Protein 1W3W (pdb70)

Sequence (311 aa):
SSSHFNPDPDAETLYKAMKGIGTNEQAIIDVLTKRSNTQRQQIAKSFKAQFGKDLTETLKSELSGKFERLIVALMYPPYRYEAKELHDAMKGLGTKEGVIIEILASRTKNQLREIMKAYEEDYGSSLEEDIQADTSGYLERILVCLLQGSRDDVSSFVDPALALQDAQDLYAAGEKIRGTDEMKFITILCTRSATHLLRVFEEYEKIANKSIEDSIKSETHGSLEEAMLTVVKCTQNLHSYFAERLYYAMKGAGTRDGTLIRNIVSRSEIDLNLIKCHFKKMYGKTLSSMIMEDTSGDYKNALLSLVGSDP

Radius of gyration: 21.62 Å; Cα contacts (8 Å, |Δi|>4): 350; chains: 1; bounding box: 42×68×40 Å

CATH classification: 1.10.220.10 (+3 more: 1.10.220.10, 1.10.220.10, 1.10.220.10)

InterPro domains:
  IPR001464 Annexin [PR00196] (35-57)
  IPR001464 Annexin [PR00196] (75-91)
  IPR001464 Annexin [PR00196] (102-123)
  IPR001464 Annexin [PR00196] (186-212)
  IPR001464 Annexin [PR00196] (266-286)
  IPR001464 Annexin [PR00196] (310-323)
  IPR009115 Annexin A8 [PR01808] (1-16)
  IPR009115 Annexin A8 [PR01808] (92-104)
  IPR009115 Annexin A8 [PR01808] (166-184)
  IPR009115 Annexin A8 [PR01808] (249-264)
  IPR018252 Annexin repeat, conserved site [PS00223] (38-90)
  IPR018252 Annexin repeat, conserved site [PS00223] (110-162)
  IPR018252 Annexin repeat, conserved site [PS00223] (270-322)
  IPR018502 Annexin repeat [PF00191] (26-90)
  IPR018502 Annexin repeat [PF00191] (97-162)
  IPR018502 Annexin repeat [PF00191] (181-246)
  IPR018502 Annexin repeat [PF00191] (257-322)
  IPR018502 Annexin repeat [PS51897] (21-92)
  IPR018502 Annexin repeat [PS51897] (93-164)
  IPR018502 Annexin repeat [PS51897] (177-249)

Structure (mmCIF, N/CA/C/O backbone):
data_1W3W
#
_entry.id   1W3W
#
_cell.length_a   50.761
_cell.length_b   65.581
_cell.length_c   59.229
_cell.angle_alpha   90.00
_cell.angle_beta   100.70
_cell.angle_gamma   90.00
#
_symmetry.space_group_name_H-M   'P 1 21 1'
#
loop_
_entity.id
_entity.type
_entity.pdbx_description
1 polymer 'ANNEXIN A8'
2 non-polymer 'CALCIUM ION'
3 water water
#
loop_
_atom_site.group_PDB
_atom_site.id
_atom_site.type_symbol
_atom_site.label_atom_id
_atom_site.label_alt_id
_atom_site.label_comp_id
_atom_site.label_asym_id
_atom_site.label_entity_id
_atom_site.label_seq_id
_atom_site.pdbx_PDB_ins_code
_atom_site.Cartn_x
_atom_site.Cartn_y
_atom_site.Cartn_z
_atom_site.occupancy
_atom_site.B_iso_or_equiv
_atom_site.auth_seq_id
_atom_site.auth_comp_id
_atom_site.auth_asym_id
_atom_site.auth_atom_id
_atom_site.pdbx_PDB_model_num
ATOM 1 N N . SER A 1 17 ? 15.119 -21.766 -2.281 0.50 43.68 17 SER A N 1
ATOM 2 C CA . SER A 1 17 ? 15.612 -22.443 -1.047 0.50 43.67 17 SER A CA 1
ATOM 3 C C . SER A 1 17 ? 14.454 -23.011 -0.231 0.50 43.53 17 SER A C 1
ATOM 4 O O . SER A 1 17 ? 14.594 -24.040 0.433 0.50 43.59 17 SER A O 1
ATOM 7 N N . SER A 1 18 ? 13.307 -22.341 -0.286 0.50 43.20 18 SER A N 1
ATOM 8 C CA . SER A 1 18 ? 12.145 -22.772 0.486 0.50 43.09 18 SER A CA 1
ATOM 9 C C . SER A 1 18 ? 11.209 -23.674 -0.332 0.50 42.73 18 SER A C 1
ATOM 10 O O . SER A 1 18 ? 10.038 -23.841 0.009 0.50 42.85 18 SER A O 1
ATOM 13 N N . SER A 1 19 ? 11.732 -24.268 -1.402 0.50 42.28 19 SER A N 1
ATOM 14 C CA . SER A 1 19 ? 10.937 -25.179 -2.230 0.50 41.70 19 SER A CA 1
ATOM 15 C C . SER A 1 19 ? 10.322 -26.296 -1.383 0.50 41.00 19 SER A C 1
ATOM 16 O O . SER A 1 19 ? 9.182 -26.704 -1.613 0.50 41.12 19 SER A O 1
ATOM 19 N N . HIS A 1 20 ? 11.097 -26.789 -0.417 0.70 39.93 20 HIS A N 1
ATOM 20 C CA . HIS A 1 20 ? 10.658 -27.845 0.498 0.80 38.97 20 HIS A CA 1
ATOM 21 C C . HIS A 1 20 ? 11.757 -28.128 1.533 1.00 37.40 20 HIS A C 1
ATOM 22 O O . HIS A 1 20 ? 12.911 -28.400 1.156 1.00 38.76 20 HIS A O 1
ATOM 29 N N . PHE A 1 21 ? 11.415 -28.101 2.822 1.00 34.74 21 PHE A N 1
ATOM 30 C CA . PHE A 1 21 ? 12.443 -27.965 3.860 1.00 32.17 21 PHE A CA 1
ATOM 31 C C . PHE A 1 21 ? 12.224 -28.830 5.108 1.00 30.62 21 PHE A C 1
ATOM 32 O O . PHE A 1 21 ? 11.178 -28.750 5.763 1.00 30.92 21 PHE A O 1
ATOM 40 N N . ASN A 1 22 ? 13.228 -29.640 5.430 1.00 28.48 22 ASN A N 1
ATOM 41 C CA . ASN A 1 22 ? 13.270 -30.410 6.677 1.00 27.16 22 ASN A CA 1
ATOM 42 C C . ASN A 1 22 ? 14.178 -29.671 7.666 1.00 25.08 22 ASN A C 1
ATOM 43 O O . ASN A 1 22 ? 15.388 -29.627 7.454 1.00 24.58 22 ASN A O 1
ATOM 48 N N . PRO A 1 23 ? 13.617 -29.101 8.736 1.00 23.30 23 PRO A N 1
ATOM 49 C CA . PRO A 1 23 ? 14.419 -28.367 9.735 1.00 22.33 23 PRO A CA 1
ATOM 50 C C . PRO A 1 23 ? 15.229 -29.218 10.728 1.00 21.82 23 PRO A C 1
ATOM 51 O O . PRO A 1 23 ? 16.055 -28.655 11.450 1.00 21.46 23 PRO A O 1
ATOM 55 N N . ASP A 1 24 ? 14.978 -30.525 10.792 1.00 21.15 24 ASP A N 1
ATOM 56 C CA . ASP A 1 24 ? 15.539 -31.372 11.842 1.00 20.93 24 ASP A CA 1
ATOM 57 C C . ASP A 1 24 ? 17.066 -31.428 11.860 1.00 20.17 24 ASP A C 1
ATOM 58 O O . ASP A 1 24 ? 17.654 -31.289 12.916 1.00 20.19 24 ASP A O 1
ATOM 63 N N . PRO A 1 25 ? 17.727 -31.634 10.721 1.00 19.32 25 PRO A N 1
ATOM 64 C CA . PRO A 1 25 ? 19.198 -31.636 10.697 1.00 18.21 25 PRO A CA 1
ATOM 65 C C . PRO A 1 25 ? 19.821 -30.327 11.162 1.00 17.12 25 PRO A C 1
ATOM 66 O O . PRO A 1 25 ? 20.799 -30.352 11.884 1.00 16.14 25 PRO A O 1
ATOM 70 N N . ASP A 1 26 ? 19.255 -29.197 10.749 1.00 16.59 26 ASP A N 1
ATOM 71 C CA . ASP A 1 26 ? 19.743 -27.896 11.206 1.00 16.20 26 ASP A CA 1
ATOM 72 C C . ASP A 1 26 ? 19.619 -27.755 12.734 1.00 15.55 26 ASP A C 1
ATOM 73 O O . ASP A 1 26 ? 20.519 -27.245 13.388 1.00 15.05 26 ASP A O 1
ATOM 78 N N . ALA A 1 27 ? 18.500 -28.191 13.287 1.00 15.94 27 ALA A N 1
ATOM 79 C CA . ALA A 1 27 ? 18.307 -28.167 14.737 1.00 16.56 27 ALA A CA 1
ATOM 80 C C . ALA A 1 27 ? 19.383 -28.998 15.407 1.00 17.69 27 ALA A C 1
ATOM 81 O O . ALA A 1 27 ? 19.955 -28.595 16.405 1.00 17.75 27 ALA A O 1
ATOM 83 N N . GLU A 1 28 ? 19.676 -30.164 14.840 1.00 19.19 28 GLU A N 1
ATOM 84 C CA . GLU A 1 28 ? 20.737 -31.019 15.363 1.00 20.25 28 GLU A CA 1
ATOM 85 C C . GLU A 1 28 ? 22.121 -30.389 15.257 1.00 19.85 28 GLU A C 1
ATOM 86 O O . GLU A 1 28 ? 22.932 -30.524 16.165 1.00 19.92 28 GLU A O 1
ATOM 92 N N . THR A 1 29 ? 22.395 -29.683 14.167 1.00 19.01 29 THR A N 1
ATOM 93 C CA . THR A 1 29 ? 23.649 -28.971 14.058 1.00 18.97 29 THR A CA 1
ATOM 94 C C . THR A 1 29 ? 23.802 -27.943 15.176 1.00 18.20 29 THR A C 1
ATOM 95 O O . THR A 1 29 ? 24.859 -27.833 15.772 1.00 18.08 29 THR A O 1
ATOM 99 N N . LEU A 1 30 ? 22.747 -27.187 15.457 1.00 17.63 30 LEU A N 1
ATOM 100 C CA . LEU A 1 30 ? 22.811 -26.178 16.508 1.00 17.77 30 LEU A CA 1
ATOM 101 C C . LEU A 1 30 ? 22.992 -26.819 17.893 1.00 18.28 30 LEU A C 1
ATOM 102 O O . LEU A 1 30 ? 23.763 -26.330 18.709 1.00 17.79 30 LEU A O 1
ATOM 107 N N . TYR A 1 31 ? 22.295 -27.924 18.128 1.00 19.44 31 TYR A N 1
ATOM 108 C CA . TYR A 1 31 ? 22.435 -28.684 19.359 1.00 20.89 31 TYR A CA 1
ATOM 109 C C . TYR A 1 31 ? 23.893 -29.097 19.596 1.00 21.27 31 TYR A C 1
ATOM 110 O O . TYR A 1 31 ? 24.464 -28.822 20.644 1.00 20.95 31 TYR A O 1
ATOM 119 N N . LYS A 1 32 ? 24.503 -29.717 18.599 1.00 22.41 32 LYS A N 1
ATOM 120 C CA . LYS A 1 32 ? 25.887 -30.164 18.691 1.00 23.56 32 LYS A CA 1
ATOM 121 C C . LYS A 1 32 ? 26.841 -28.983 18.883 1.00 23.25 32 LYS A C 1
ATOM 122 O O . LYS A 1 32 ? 27.851 -29.093 19.570 1.00 22.80 32 LYS A O 1
ATOM 128 N N . ALA A 1 33 ? 26.495 -27.842 18.289 1.00 22.98 33 ALA A N 1
ATOM 129 C CA . ALA A 1 33 ? 27.326 -26.652 18.371 1.00 22.60 33 ALA A CA 1
ATOM 130 C C . ALA A 1 33 ? 27.384 -26.069 19.779 1.00 22.42 33 ALA A C 1
ATOM 131 O O . ALA A 1 33 ? 28.347 -25.420 20.123 1.00 22.62 33 ALA A O 1
ATOM 133 N N . MET A 1 34 ? 26.351 -26.282 20.582 1.00 22.98 34 MET A N 1
ATOM 134 C CA . MET A 1 34 ? 26.267 -25.678 21.912 1.00 23.59 34 MET A CA 1
ATOM 135 C C . MET A 1 34 ? 26.361 -26.671 23.070 1.00 24.28 34 MET A C 1
ATOM 136 O O . MET A 1 34 ? 26.616 -26.270 24.215 1.00 24.51 34 MET A O 1
ATOM 141 N N . LYS A 1 35 ? 26.159 -27.944 22.764 1.00 24.91 35 LYS A N 1
ATOM 142 C CA . LYS A 1 35 ? 26.134 -29.017 23.756 1.00 25.99 35 LYS A CA 1
ATOM 143 C C . LYS A 1 35 ? 27.527 -29.180 24.347 1.00 25.84 35 LYS A C 1
ATOM 144 O O . LYS A 1 35 ? 28.534 -29.020 23.658 1.00 25.56 35 LYS A O 1
ATOM 150 N N . GLY A 1 36 ? 27.581 -29.479 25.640 1.00 26.15 36 GLY A N 1
ATOM 151 C CA . GLY A 1 36 ? 28.831 -29.822 26.282 1.00 25.90 36 GLY A CA 1
ATOM 152 C C . GLY A 1 36 ? 29.723 -28.626 26.506 1.00 25.98 36 GLY A C 1
ATOM 153 O O . GLY A 1 36 ? 29.256 -27.511 26.748 1.00 25.48 36 GLY A O 1
ATOM 154 N N . ILE A 1 37 ? 31.019 -28.868 26.420 1.00 25.92 37 ILE A N 1
ATOM 155 C CA . ILE A 1 37 ? 32.011 -27.860 26.729 1.00 27.12 37 ILE A CA 1
ATOM 156 C C . ILE A 1 37 ? 32.542 -27.310 25.417 1.00 27.42 37 ILE A C 1
ATOM 157 O O . ILE A 1 37 ? 32.942 -28.071 24.530 1.00 28.07 37 ILE A O 1
ATOM 162 N N . GLY A 1 38 ? 32.539 -25.991 25.310 1.00 27.48 38 GLY A N 1
ATOM 163 C CA . GLY A 1 38 ? 32.891 -25.310 24.084 1.00 27.57 38 GLY A CA 1
ATOM 164 C C . GLY A 1 38 ? 31.675 -25.019 23.214 1.00 27.12 38 GLY A C 1
ATOM 165 O O . GLY A 1 38 ? 30.655 -25.721 23.247 1.00 27.06 38 GLY A O 1
ATOM 166 N N . THR A 1 39 ? 31.808 -23.956 22.435 1.00 26.59 39 THR A N 1
ATOM 167 C CA . THR A 1 39 ? 30.763 -23.473 21.546 1.00 26.09 39 THR A CA 1
ATOM 168 C C . THR A 1 39 ? 31.358 -23.316 20.156 1.00 25.21 39 THR A C 1
ATOM 169 O O . THR A 1 39 ? 32.404 -22.681 20.010 1.00 24.87 39 THR A O 1
ATOM 173 N N . ASN A 1 40 ? 30.713 -23.915 19.158 1.00 23.71 40 ASN A N 1
ATOM 174 C CA . ASN A 1 40 ? 31.105 -23.771 17.758 1.00 23.30 40 ASN A CA 1
ATOM 175 C C . ASN A 1 40 ? 30.297 -22.648 17.121 1.00 22.30 40 ASN A C 1
ATOM 176 O O . ASN A 1 40 ? 29.233 -22.870 16.554 1.00 21.14 40 ASN A O 1
ATOM 181 N N . GLU A 1 41 ? 30.809 -21.432 17.228 1.00 21.72 41 GLU A N 1
ATOM 182 C CA . GLU A 1 41 ? 30.091 -20.249 16.769 1.00 21.53 41 GLU A CA 1
ATOM 183 C C . GLU A 1 41 ? 29.915 -20.231 15.261 1.00 20.65 41 GLU A C 1
ATOM 184 O O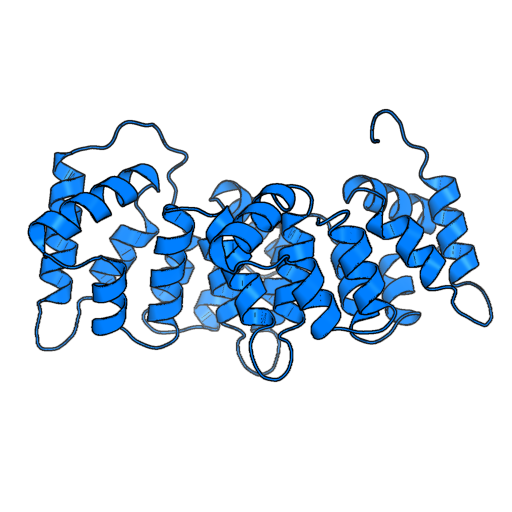 . GLU A 1 41 ? 28.931 -19.723 14.761 1.00 19.54 41 GLU A O 1
ATOM 190 N N . GLN A 1 42 ? 30.882 -20.779 14.540 1.00 20.21 42 GLN A N 1
ATOM 191 C CA . GLN A 1 42 ? 30.830 -20.791 13.094 1.00 20.00 42 GLN A CA 1
ATOM 192 C C . GLN A 1 42 ? 29.667 -21.631 12.590 1.00 19.20 42 GLN A C 1
ATOM 193 O O . GLN A 1 42 ? 29.012 -21.249 11.630 1.00 18.81 42 GLN A O 1
ATOM 199 N N . ALA A 1 43 ? 29.406 -22.769 13.235 1.00 18.30 43 ALA A N 1
ATOM 200 C CA . ALA A 1 43 ? 28.290 -23.621 12.859 1.00 17.82 43 ALA A CA 1
ATOM 201 C C . ALA A 1 43 ? 26.958 -22.912 13.103 1.00 17.47 43 ALA A C 1
ATOM 202 O O . ALA A 1 43 ? 26.006 -23.136 12.375 1.00 17.34 43 ALA A O 1
ATOM 204 N N . ILE A 1 44 ? 26.902 -22.063 14.129 1.00 16.68 44 ILE A N 1
ATOM 205 C CA . ILE A 1 44 ? 25.711 -21.270 14.397 1.00 16.87 44 ILE A CA 1
ATOM 206 C C . ILE A 1 44 ? 25.509 -20.232 13.273 1.00 16.38 44 ILE A C 1
ATOM 207 O O . ILE A 1 44 ? 24.403 -20.089 12.777 1.00 16.04 44 ILE A O 1
ATOM 212 N N . ILE A 1 45 ? 26.584 -19.558 12.868 1.00 16.10 45 ILE A N 1
ATOM 213 C CA . ILE A 1 45 ? 26.558 -18.626 11.731 1.00 16.42 45 ILE A CA 1
ATOM 214 C C . ILE A 1 45 ? 26.100 -19.337 10.458 1.00 16.38 45 ILE A C 1
ATOM 215 O O . ILE A 1 45 ? 25.225 -18.854 9.760 1.00 16.57 45 ILE A O 1
ATOM 220 N N . ASP A 1 46 ? 26.659 -20.510 10.188 1.00 16.65 46 ASP A N 1
ATOM 221 C CA . ASP A 1 46 ? 26.410 -21.224 8.93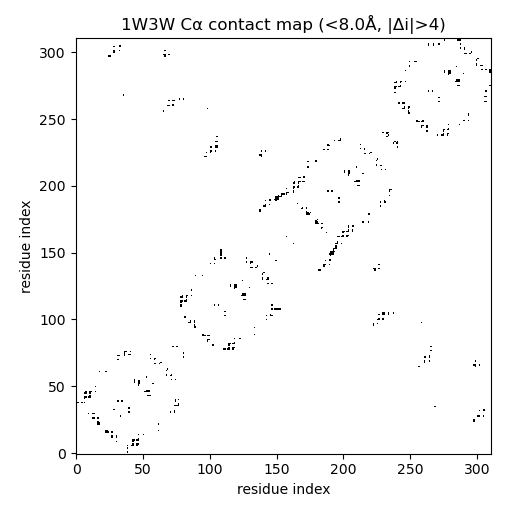7 1.00 17.55 46 ASP A CA 1
ATOM 222 C C . ASP A 1 46 ? 24.978 -21.681 8.796 1.00 17.31 46 ASP A C 1
ATOM 223 O O . ASP A 1 46 ? 24.497 -21.789 7.694 1.00 17.75 46 ASP A O 1
ATOM 228 N N . VAL A 1 47 ? 24.291 -21.949 9.903 1.00 16.96 47 VAL A N 1
ATOM 229 C CA . VAL A 1 47 ? 22.883 -22.315 9.834 1.00 16.97 47 VAL A CA 1
ATOM 230 C C . VAL A 1 47 ? 21.996 -21.057 9.827 1.00 16.55 47 VAL A C 1
ATOM 231 O O . VAL A 1 47 ? 21.197 -20.845 8.905 1.00 16.81 47 VAL A O 1
ATOM 235 N N . LEU A 1 48 ? 22.124 -20.215 10.844 1.00 15.99 48 LEU A N 1
ATOM 236 C CA . LEU A 1 48 ? 21.128 -19.169 11.046 1.00 16.55 48 LEU A CA 1
ATOM 237 C C . LEU A 1 48 ? 21.193 -18.017 10.047 1.00 16.70 48 LEU A C 1
ATOM 238 O O . LEU A 1 48 ? 20.148 -17.449 9.739 1.00 17.32 48 LEU A O 1
ATOM 243 N N . THR A 1 49 ? 22.377 -17.661 9.548 1.00 17.16 49 THR A N 1
ATOM 244 C CA . THR A 1 49 ? 22.470 -16.612 8.508 1.00 17.68 49 THR A CA 1
ATOM 245 C C . THR A 1 49 ? 22.247 -17.098 7.087 1.00 18.52 49 THR A C 1
ATOM 246 O O . THR A 1 49 ? 22.155 -16.274 6.190 1.00 18.84 49 THR A O 1
ATOM 250 N N . LYS A 1 50 ? 22.185 -18.409 6.866 1.00 18.80 50 LYS A N 1
ATOM 251 C CA . LYS A 1 50 ? 21.934 -18.958 5.539 1.00 20.07 50 LYS A CA 1
ATOM 252 C C . LYS A 1 50 ? 20.530 -19.527 5.368 1.00 19.74 50 LYS A C 1
ATOM 253 O O . LYS A 1 50 ? 20.211 -20.030 4.304 1.00 22.64 50 LYS A O 1
ATOM 259 N N . ARG A 1 51 ? 19.700 -19.478 6.400 1.00 18.17 51 ARG A N 1
ATOM 260 C CA . ARG A 1 51 ? 18.304 -19.873 6.292 1.00 16.86 51 ARG A CA 1
ATOM 261 C C . ARG A 1 51 ? 17.427 -18.636 6.426 1.00 15.82 51 ARG A C 1
ATOM 262 O O . ARG A 1 51 ? 17.822 -17.656 7.015 1.00 16.64 51 ARG A O 1
ATOM 270 N N . SER A 1 52 ? 16.230 -18.686 5.876 1.00 14.76 52 SER A N 1
ATOM 271 C CA . SER A 1 52 ? 15.297 -17.571 5.967 1.00 14.08 52 SER A CA 1
ATOM 272 C C . SER A 1 52 ? 14.667 -17.509 7.354 1.00 13.81 52 SER A C 1
ATOM 273 O O . SER A 1 52 ? 14.726 -18.465 8.127 1.00 12.43 52 SER A O 1
ATOM 276 N N . ASN A 1 53 ? 14.016 -16.395 7.650 1.00 13.47 53 ASN A N 1
ATOM 277 C CA . ASN A 1 53 ? 13.391 -16.215 8.940 1.00 13.45 53 ASN A CA 1
ATOM 278 C C . ASN A 1 53 ? 12.388 -17.333 9.216 1.00 14.13 53 ASN A C 1
ATOM 279 O O . ASN A 1 53 ? 12.360 -17.904 10.309 1.00 13.68 53 ASN A O 1
ATOM 284 N N . THR A 1 54 ? 11.590 -17.689 8.211 1.00 14.75 54 THR A N 1
ATOM 285 C CA . THR A 1 54 ? 10.552 -18.684 8.409 1.00 15.69 54 THR A CA 1
ATOM 286 C C . THR A 1 54 ? 11.168 -20.055 8.642 1.00 15.18 54 THR A C 1
ATOM 287 O O . THR A 1 54 ? 10.696 -20.799 9.490 1.00 15.79 54 THR A O 1
ATOM 291 N N . GLN A 1 55 ? 12.245 -20.364 7.930 1.00 14.46 55 GLN A N 1
ATOM 292 C CA . GLN A 1 55 ? 12.989 -21.587 8.181 1.00 14.48 55 GLN A CA 1
ATOM 293 C C . GLN A 1 55 ? 13.581 -21.624 9.591 1.00 14.01 55 GLN A C 1
ATOM 294 O O . GLN A 1 55 ? 13.554 -22.668 10.227 1.00 13.50 55 GLN A O 1
ATOM 300 N N . ARG A 1 56 ? 14.098 -20.495 10.074 1.00 13.30 56 ARG A N 1
ATOM 301 C CA . ARG A 1 56 ? 14.520 -20.395 11.463 1.00 13.73 56 ARG A CA 1
ATOM 302 C C . ARG A 1 56 ? 13.415 -20.723 12.472 1.00 13.58 56 ARG A C 1
ATOM 303 O O . ARG A 1 56 ? 13.698 -21.332 13.490 1.00 13.17 56 ARG A O 1
ATOM 311 N N . GLN A 1 57 ? 12.179 -20.304 12.211 1.00 13.72 57 GLN A N 1
ATOM 312 C CA . GLN A 1 57 ? 11.063 -20.606 13.108 1.00 14.36 57 GLN A CA 1
ATOM 313 C C . GLN A 1 57 ? 10.777 -22.112 13.139 1.00 14.98 57 GLN A C 1
ATOM 314 O O . GLN A 1 57 ? 10.491 -22.684 14.198 1.00 15.43 57 GLN A O 1
ATOM 320 N N . GLN A 1 58 ? 10.900 -22.757 11.984 1.00 15.33 58 GLN A N 1
ATOM 321 C CA . GLN A 1 58 ? 10.756 -24.208 11.880 1.00 15.92 58 GLN A CA 1
ATOM 322 C C . GLN A 1 58 ? 11.880 -24.924 12.623 1.00 15.71 58 GLN A C 1
ATOM 323 O O . GLN A 1 58 ? 11.644 -25.906 13.324 1.00 15.82 58 GLN A O 1
ATOM 329 N N . ILE A 1 59 ? 13.100 -24.419 12.470 1.00 15.46 59 ILE A N 1
ATOM 330 C CA . ILE A 1 59 ? 14.255 -24.934 13.197 1.00 15.49 59 ILE A CA 1
ATOM 331 C C . ILE A 1 59 ? 14.046 -24.809 14.723 1.00 15.85 59 ILE A C 1
ATOM 332 O O . ILE A 1 59 ? 14.317 -25.745 15.467 1.00 15.56 59 ILE A O 1
ATOM 337 N N . ALA A 1 60 ? 13.542 -23.670 15.170 1.00 16.45 60 ALA A N 1
ATOM 338 C CA . ALA A 1 60 ? 13.268 -23.459 16.596 1.00 17.03 60 ALA A CA 1
ATOM 339 C C . ALA A 1 60 ? 12.271 -24.483 17.123 1.00 18.38 60 ALA A C 1
ATOM 340 O O . ALA A 1 60 ? 12.469 -25.057 18.208 1.00 18.48 60 ALA A O 1
ATOM 342 N N . LYS A 1 61 ? 11.219 -24.749 16.349 1.00 19.53 61 LYS A N 1
ATOM 343 C CA . LYS A 1 61 ? 10.199 -25.724 16.755 1.00 21.07 61 LYS A CA 1
ATOM 344 C C . LYS A 1 61 ? 10.760 -27.143 16.830 1.00 20.90 61 LYS A C 1
ATOM 345 O O . LYS A 1 61 ? 10.490 -27.883 17.782 1.00 20.69 61 LYS A O 1
ATOM 351 N N . SER A 1 62 ? 11.543 -27.518 15.828 1.00 20.15 62 SER A N 1
ATOM 352 C CA . SER A 1 62 ? 12.198 -28.815 15.802 1.00 20.31 62 SER A CA 1
ATOM 353 C C . SER A 1 62 ? 13.187 -28.967 16.952 1.00 20.10 62 SER A C 1
ATOM 354 O O . SER A 1 62 ? 13.285 -30.033 17.535 1.00 20.15 62 SER A O 1
ATOM 357 N N . PHE A 1 63 ? 13.903 -27.896 17.270 1.00 19.97 63 PHE A N 1
ATOM 358 C CA . PHE A 1 63 ? 14.887 -27.896 18.341 1.00 20.33 63 PHE A CA 1
ATOM 359 C C . PHE A 1 63 ? 14.209 -28.162 19.688 1.00 21.63 63 PHE A C 1
ATOM 360 O O . PHE A 1 63 ? 14.734 -28.919 20.491 1.00 21.19 63 PHE A O 1
ATOM 368 N N . LYS A 1 64 ? 13.049 -27.554 19.920 1.00 23.02 64 LYS A N 1
ATOM 369 C CA . LYS A 1 64 ? 12.341 -27.716 21.185 1.00 24.99 64 LYS A CA 1
ATOM 370 C C . LYS A 1 64 ? 11.703 -29.107 21.311 1.00 25.66 64 LYS A C 1
ATOM 371 O O . LYS A 1 64 ? 11.694 -29.699 22.400 1.00 26.07 64 LYS A O 1
ATOM 377 N N . ALA A 1 65 ? 11.168 -29.618 20.209 1.00 26.00 65 ALA A N 1
ATOM 378 C CA . ALA A 1 65 ? 10.580 -30.948 20.194 1.00 26.93 65 ALA A CA 1
ATOM 379 C C . ALA A 1 65 ? 11.626 -32.034 20.458 1.00 27.48 65 ALA A C 1
ATOM 380 O O . ALA A 1 65 ? 11.365 -32.974 21.219 1.00 28.02 65 ALA A O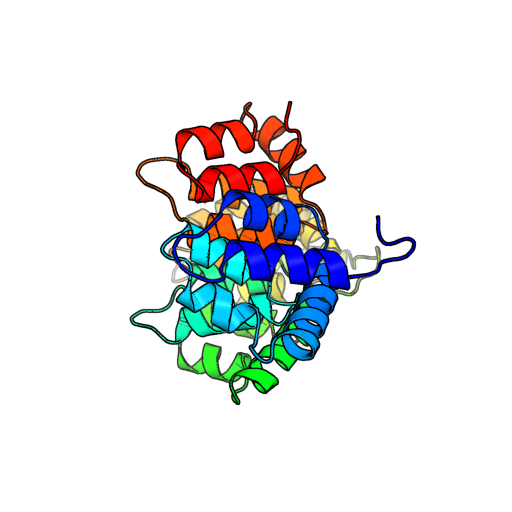 1
ATOM 382 N N . GLN A 1 66 ? 12.806 -31.892 19.847 1.00 27.42 66 GLN A N 1
ATOM 383 C CA . GLN A 1 66 ? 13.877 -32.899 19.936 1.00 27.70 66 GLN A CA 1
ATOM 384 C C . GLN A 1 66 ? 14.692 -32.826 21.232 1.00 27.77 66 GLN A C 1
ATOM 385 O O . GLN A 1 66 ? 15.092 -33.852 21.766 1.00 27.32 66 GLN A O 1
ATOM 391 N N . PHE A 1 67 ? 14.948 -31.617 21.720 1.00 27.77 67 PHE A N 1
ATOM 392 C CA . PHE A 1 67 ? 15.936 -31.406 22.781 1.00 28.23 67 PHE A CA 1
ATOM 393 C C . PHE A 1 67 ? 15.360 -30.759 24.038 1.00 28.62 67 PHE A C 1
ATOM 394 O O . PHE A 1 67 ? 16.061 -30.609 25.020 1.00 29.11 67 PHE A O 1
ATOM 402 N N . GLY A 1 68 ? 14.091 -30.377 23.999 1.00 29.33 68 GLY A N 1
ATOM 403 C CA . GLY A 1 68 ? 13.364 -29.943 25.180 1.00 29.64 68 GLY A CA 1
ATOM 404 C C . GLY A 1 68 ? 13.640 -28.555 25.716 1.00 29.69 68 GLY A C 1
ATOM 405 O O . GLY A 1 68 ? 13.132 -28.209 26.781 1.00 30.25 68 GLY A O 1
ATOM 406 N N . LYS A 1 69 ? 14.440 -27.758 25.009 1.00 29.28 69 LYS A N 1
ATOM 407 C CA . LYS A 1 69 ? 14.733 -26.382 25.423 1.00 28.66 69 LYS A CA 1
ATOM 408 C C . LYS A 1 69 ? 14.366 -25.432 24.286 1.00 27.23 69 LYS A C 1
ATOM 409 O O . LYS A 1 69 ? 14.420 -25.803 23.121 1.00 26.44 69 LYS A O 1
ATOM 415 N N . ASP A 1 70 ? 14.003 -24.208 24.633 1.00 25.49 70 ASP A N 1
ATOM 416 C CA . ASP A 1 70 ? 13.740 -23.171 23.649 1.00 24.65 70 ASP A CA 1
ATOM 417 C C . ASP A 1 70 ? 15.066 -22.712 23.014 1.00 23.41 70 ASP A C 1
ATOM 418 O O . ASP A 1 70 ? 16.055 -22.477 23.711 1.00 22.99 70 ASP A O 1
ATOM 423 N N . LEU A 1 71 ? 15.085 -22.606 21.690 1.00 21.90 71 LEU A N 1
ATOM 424 C CA . LEU A 1 71 ? 16.307 -22.283 20.963 1.00 20.68 71 LEU A CA 1
ATOM 425 C C . LEU A 1 71 ? 16.811 -20.879 21.271 1.00 20.51 71 LEU A C 1
ATOM 426 O O . LEU A 1 71 ? 17.997 -20.684 21.483 1.00 20.05 71 LEU A O 1
ATOM 431 N N . THR A 1 72 ? 15.905 -19.910 21.265 1.00 20.85 72 THR A N 1
ATOM 432 C CA . THR A 1 72 ? 16.249 -18.529 21.507 1.00 21.88 72 THR A CA 1
ATOM 433 C C . THR A 1 72 ? 16.822 -18.331 22.909 1.00 22.14 72 THR A C 1
ATOM 434 O O . THR A 1 72 ? 17.861 -17.690 23.064 1.00 21.45 72 THR A O 1
ATOM 438 N N . GLU A 1 73 ? 16.158 -18.898 23.914 1.00 23.05 73 GLU A N 1
ATOM 439 C CA . GLU A 1 73 ? 16.639 -18.834 25.300 1.00 24.08 73 GLU A CA 1
ATOM 440 C C . GLU A 1 73 ? 17.990 -19.500 25.441 1.00 23.40 73 GLU A C 1
ATOM 441 O O . GLU A 1 73 ? 18.832 -19.038 26.197 1.00 23.00 73 GLU A O 1
ATOM 447 N N . THR A 1 74 ? 18.192 -20.584 24.700 1.00 23.15 74 THR A N 1
ATOM 448 C CA . THR A 1 74 ? 19.450 -21.303 24.713 1.00 23.25 74 THR A CA 1
ATOM 449 C C . THR A 1 74 ? 20.551 -20.450 24.081 1.00 23.43 74 THR A C 1
ATOM 450 O O . THR A 1 74 ? 21.644 -20.337 24.627 1.00 23.21 74 THR A O 1
ATOM 454 N N . LEU A 1 75 ? 20.245 -19.837 22.942 1.00 23.62 75 LEU A N 1
ATOM 455 C CA . LEU A 1 75 ? 21.164 -18.905 22.286 1.00 24.35 75 LEU A CA 1
ATOM 456 C C . LEU A 1 75 ? 21.567 -17.735 23.208 1.00 25.20 75 LEU A C 1
ATOM 457 O O . LEU A 1 75 ? 22.732 -17.346 23.247 1.00 24.58 75 LEU A O 1
ATOM 462 N N . LYS A 1 76 ? 20.598 -17.181 23.936 1.00 26.63 76 LYS A N 1
ATOM 463 C CA . LYS A 1 76 ? 20.847 -16.068 24.865 1.00 28.27 76 LYS A CA 1
ATOM 464 C C . LYS A 1 76 ? 21.817 -16.463 25.987 1.00 28.49 76 LYS A C 1
ATOM 465 O O . LYS A 1 76 ? 22.676 -15.677 26.376 1.00 28.84 76 LYS A O 1
ATOM 471 N N . SER A 1 77 ? 21.680 -17.685 26.487 1.00 28.66 77 SER A N 1
ATOM 472 C CA . SER A 1 77 ? 22.547 -18.204 27.536 1.00 29.04 77 SER A CA 1
ATOM 473 C C . SER A 1 77 ? 23.944 -18.585 27.050 1.00 28.75 77 SER A C 1
ATOM 474 O O . SER A 1 77 ? 24.928 -18.380 27.753 1.00 29.33 77 SER A O 1
ATOM 477 N N . GLU A 1 78 ? 24.038 -19.145 25.854 1.00 27.84 78 GLU A N 1
ATOM 478 C CA . GLU A 1 78 ? 25.291 -19.701 25.385 1.00 27.53 78 GLU A CA 1
ATOM 479 C C . GLU A 1 78 ? 26.197 -18.651 24.778 1.00 26.69 78 GLU A C 1
ATOM 480 O O . GLU A 1 78 ? 27.403 -18.792 24.818 1.00 26.96 78 GLU A O 1
ATOM 486 N N . LEU A 1 79 ? 25.616 -17.605 24.197 1.00 25.87 79 LEU A N 1
ATOM 487 C CA . LEU A 1 79 ? 26.382 -16.602 23.477 1.00 24.90 79 LEU A CA 1
ATOM 488 C C . LEU A 1 79 ? 26.466 -15.313 24.286 1.00 24.60 79 LEU A C 1
ATOM 489 O O . LEU A 1 79 ? 25.693 -15.097 25.210 1.00 24.50 79 LEU A O 1
ATOM 494 N N . SER A 1 80 ? 27.398 -14.449 23.912 1.00 24.43 80 SER A N 1
ATOM 495 C CA . SER A 1 80 ? 27.552 -13.150 24.555 1.00 24.62 80 SER A CA 1
ATOM 496 C C . SER A 1 80 ? 27.797 -12.021 23.562 1.00 23.82 80 SER A C 1
ATOM 497 O O . SER A 1 80 ? 28.107 -12.247 22.395 1.00 23.43 80 SER A O 1
ATOM 500 N N . GLY A 1 81 ? 27.620 -10.800 24.055 1.00 23.53 81 GLY A N 1
ATOM 501 C CA . GLY A 1 81 ? 28.037 -9.600 23.361 1.00 23.16 81 GLY A CA 1
ATOM 502 C C . GLY A 1 81 ? 27.224 -9.291 22.122 1.00 22.22 81 GLY A C 1
ATOM 503 O O . GLY A 1 81 ? 26.056 -9.676 22.017 1.00 21.33 81 GLY A O 1
ATOM 504 N N . LYS A 1 82 ? 27.875 -8.615 21.178 1.00 21.35 82 LYS A N 1
ATOM 505 C CA . LYS A 1 82 ? 27.235 -8.171 19.951 1.00 20.95 82 LYS A CA 1
ATOM 506 C C . LYS A 1 82 ? 26.787 -9.367 19.122 1.00 19.86 82 LYS A C 1
ATOM 507 O O . LYS A 1 82 ? 25.732 -9.334 18.530 1.00 19.10 82 LYS A O 1
ATOM 513 N N . PHE A 1 83 ? 27.580 -10.432 19.128 1.00 19.40 83 PHE A N 1
ATOM 514 C CA . PHE A 1 83 ? 27.257 -11.651 18.418 1.00 19.17 83 PHE A CA 1
ATOM 515 C C . PHE A 1 83 ? 25.931 -12.211 18.905 1.00 18.70 83 PHE A C 1
ATOM 516 O O . PHE A 1 83 ? 25.099 -12.586 18.114 1.00 18.45 83 PHE A O 1
ATOM 524 N N . GLU A 1 84 ? 25.736 -12.261 20.211 1.00 18.46 84 GLU A N 1
ATOM 525 C CA . GLU A 1 84 ? 24.453 -12.673 20.779 1.00 18.40 84 GLU A CA 1
ATOM 526 C C . GLU A 1 84 ? 23.291 -11.766 20.357 1.00 17.29 84 GLU A C 1
ATOM 527 O O . GLU A 1 84 ? 22.203 -12.253 20.046 1.00 16.56 84 GLU A O 1
ATOM 533 N N . ARG A 1 85 ? 23.498 -10.460 20.352 1.00 16.93 85 ARG A N 1
ATOM 534 C CA . ARG A 1 85 ? 22.408 -9.547 20.017 1.00 17.40 85 ARG A CA 1
ATOM 535 C C . ARG A 1 85 ? 21.940 -9.779 18.583 1.00 16.07 85 ARG A C 1
ATOM 536 O O . ARG A 1 85 ? 20.753 -9.752 18.308 1.00 15.40 85 ARG A O 1
ATOM 544 N N . LEU A 1 86 ? 22.892 -9.982 17.678 1.00 15.04 86 LEU A N 1
ATOM 545 C CA . LEU A 1 86 ? 22.588 -10.210 16.269 1.00 15.03 86 LEU A CA 1
ATOM 546 C C . LEU A 1 86 ? 21.879 -11.531 16.037 1.00 14.59 86 LEU A C 1
ATOM 547 O O . LEU A 1 86 ? 20.885 -11.587 15.311 1.00 14.29 86 LEU A O 1
ATOM 552 N N . ILE A 1 87 ? 22.403 -12.599 16.629 1.00 14.59 87 ILE A N 1
ATOM 553 C CA . ILE A 1 87 ? 21.846 -13.929 16.425 1.00 15.02 87 ILE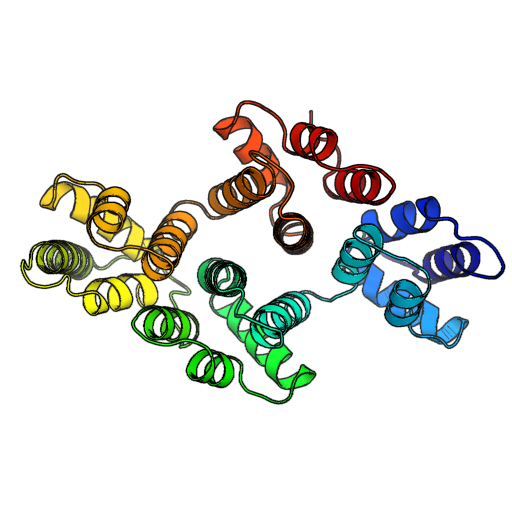 A CA 1
ATOM 554 C C . ILE A 1 87 ? 20.435 -13.985 16.991 1.00 14.93 87 ILE A C 1
ATOM 555 O O . ILE A 1 87 ? 19.548 -14.556 16.372 1.00 14.50 87 ILE A O 1
ATOM 560 N N . VAL A 1 88 ? 20.214 -13.368 18.150 1.00 14.80 88 VAL A N 1
ATOM 561 C CA . VAL A 1 88 ? 18.891 -13.410 18.775 1.00 15.35 88 VAL A CA 1
ATOM 562 C C . VAL A 1 88 ? 17.908 -12.590 17.950 1.00 14.63 88 VAL A C 1
ATOM 563 O O . VAL A 1 88 ? 16.754 -12.977 17.795 1.00 14.71 88 VAL A O 1
ATOM 567 N N . ALA A 1 89 ? 18.374 -11.460 17.411 1.00 13.82 89 ALA A N 1
ATOM 568 C CA . ALA A 1 89 ? 17.568 -10.632 16.520 1.00 13.88 89 ALA A CA 1
ATOM 569 C C . ALA A 1 89 ? 17.057 -11.431 15.311 1.00 13.57 89 ALA A C 1
ATOM 570 O O . ALA A 1 89 ? 15.905 -11.300 14.929 1.00 14.26 89 ALA A O 1
ATOM 572 N N . LEU A 1 90 ? 17.899 -12.293 14.757 1.00 13.27 90 LEU A N 1
ATOM 573 C CA . LEU A 1 90 ? 17.527 -13.130 13.611 1.00 13.75 90 LEU A CA 1
ATOM 574 C C . LEU A 1 90 ? 16.416 -14.105 13.921 1.00 12.90 90 LEU A C 1
ATOM 575 O O . LEU A 1 90 ? 15.703 -14.534 13.031 1.00 12.67 90 LEU A O 1
ATOM 580 N N . MET A 1 91 ? 16.280 -14.453 15.193 1.00 13.49 91 MET A N 1
ATOM 581 C CA . MET A 1 91 ? 15.284 -15.436 15.651 1.00 13.68 91 MET A CA 1
ATOM 582 C C . MET A 1 91 ? 13.882 -14.886 15.848 1.00 14.40 91 MET A C 1
ATOM 583 O O . MET A 1 91 ? 12.921 -15.658 15.942 1.00 14.86 91 MET A O 1
ATOM 588 N N . TYR A 1 92 ? 13.744 -13.567 15.914 1.00 15.19 92 TYR A N 1
ATOM 589 C CA . TYR A 1 92 ? 12.426 -12.964 16.028 1.00 15.52 92 TYR A CA 1
ATOM 590 C C . TYR A 1 92 ? 11.704 -12.971 14.685 1.00 15.30 92 TYR A C 1
ATOM 591 O O . TYR A 1 92 ? 12.277 -12.596 13.657 1.00 14.28 92 TYR A O 1
ATOM 600 N N . PRO A 1 93 ? 10.434 -13.362 14.682 1.00 15.48 93 PRO A N 1
ATOM 601 C CA . PRO A 1 93 ? 9.623 -13.179 13.478 1.00 15.93 93 PRO A CA 1
ATOM 602 C C . PRO A 1 93 ? 9.510 -11.684 13.150 1.00 15.57 93 PRO A C 1
ATOM 603 O O . PRO A 1 93 ? 9.636 -10.837 14.047 1.00 14.92 93 PRO A O 1
ATOM 607 N N . PRO A 1 94 ? 9.267 -11.350 11.896 1.00 15.99 94 PRO A N 1
ATOM 608 C CA . PRO A 1 94 ? 8.951 -9.966 11.539 1.00 16.27 94 PRO A CA 1
ATOM 609 C C . PRO A 1 94 ? 7.763 -9.424 12.361 1.00 16.12 94 PRO A C 1
ATOM 610 O O . PRO A 1 94 ? 6.893 -10.194 12.776 1.00 15.15 94 PRO A O 1
ATOM 614 N N . TYR A 1 95 ? 7.779 -8.119 12.621 1.00 15.67 95 TYR A N 1
ATOM 615 C CA . TYR A 1 95 ? 6.737 -7.405 13.367 1.00 15.57 95 TYR A CA 1
ATOM 616 C C . TYR A 1 95 ? 6.881 -7.588 14.860 1.00 15.65 95 TYR A C 1
ATOM 617 O O . TYR A 1 95 ? 6.882 -6.610 15.604 1.00 16.37 95 TYR A O 1
ATOM 626 N N . ARG A 1 96 ? 7.021 -8.817 15.310 1.00 15.86 96 ARG A N 1
ATOM 627 C CA . ARG A 1 96 ? 7.431 -9.066 16.679 1.00 16.28 96 ARG A CA 1
ATOM 628 C C . ARG A 1 96 ? 8.817 -8.511 16.956 1.00 15.36 96 ARG A C 1
ATOM 629 O O . ARG A 1 96 ? 9.059 -8.008 18.049 1.00 15.87 96 ARG A O 1
ATOM 637 N N . TYR A 1 97 ? 9.709 -8.547 15.965 1.00 14.37 97 TYR A N 1
ATOM 638 C CA . TYR A 1 97 ? 11.044 -7.980 16.124 1.00 13.92 97 TYR A CA 1
ATOM 639 C C . TYR A 1 97 ? 10.993 -6.480 16.389 1.00 13.88 97 TYR A C 1
ATOM 640 O O . TYR A 1 97 ? 11.596 -5.988 17.344 1.00 14.20 97 TYR A O 1
ATOM 649 N N . GLU A 1 98 ? 10.271 -5.755 15.538 1.00 14.01 98 GLU A N 1
ATOM 650 C CA . GLU A 1 98 ? 10.119 -4.306 15.690 1.00 13.93 98 GLU A CA 1
ATOM 651 C C . GLU A 1 98 ? 9.431 -3.933 17.011 1.00 13.98 98 GLU A C 1
ATOM 652 O O . GLU A 1 98 ? 9.810 -2.961 17.662 1.00 13.26 98 GLU A O 1
ATOM 658 N N . ALA A 1 99 ? 8.426 -4.712 17.400 1.00 14.58 99 ALA A N 1
ATOM 659 C CA . ALA A 1 99 ? 7.768 -4.528 18.693 1.00 15.16 99 ALA A CA 1
ATOM 660 C C . ALA A 1 99 ? 8.758 -4.648 19.854 1.00 15.75 99 ALA A C 1
ATOM 661 O O . ALA A 1 99 ? 8.693 -3.863 20.801 1.00 16.34 99 ALA A O 1
ATOM 663 N N . LYS A 1 100 ? 9.665 -5.613 19.780 1.00 15.86 100 LYS A N 1
ATOM 664 C CA . LYS A 1 100 ? 10.700 -5.771 20.792 1.00 16.66 100 LYS A CA 1
ATOM 665 C C . LYS A 1 100 ? 11.641 -4.568 20.807 1.00 16.28 100 LYS A C 1
ATOM 666 O O . LYS A 1 100 ? 11.955 -4.046 21.873 1.00 15.67 100 LYS A O 1
ATOM 672 N N . GLU A 1 101 ? 12.082 -4.124 19.630 1.00 15.90 101 GLU A N 1
ATOM 673 C CA . GLU A 1 101 ? 12.939 -2.950 19.534 1.00 15.81 101 GLU A CA 1
ATOM 674 C C . GLU A 1 101 ? 12.272 -1.696 20.118 1.00 15.79 101 GLU A C 1
ATOM 675 O O . GLU A 1 101 ? 12.923 -0.909 20.800 1.00 16.22 101 GLU A O 1
ATOM 681 N N . LEU A 1 102 ? 10.989 -1.510 19.842 1.00 15.50 102 LEU A N 1
ATOM 682 C CA . LEU A 1 102 ? 10.263 -0.343 20.344 1.00 16.42 102 LEU A CA 1
ATOM 683 C C . LEU A 1 102 ? 10.127 -0.400 21.881 1.00 17.31 102 LEU A C 1
ATOM 684 O O . LEU A 1 102 ? 10.310 0.604 22.573 1.00 16.78 102 LEU A O 1
ATOM 689 N N . HIS A 1 103 ? 9.819 -1.585 22.396 1.00 18.69 103 HIS A N 1
ATOM 690 C CA . HIS A 1 103 ? 9.736 -1.809 23.850 1.00 20.16 103 HIS A CA 1
ATOM 691 C C . HIS A 1 103 ? 11.067 -1.505 24.517 1.00 20.45 103 HIS A C 1
ATOM 692 O O . HIS A 1 103 ? 11.104 -0.786 25.516 1.00 20.43 103 HIS A O 1
ATOM 699 N N . ASP A 1 104 ? 12.151 -2.052 23.962 1.00 20.47 104 ASP A N 1
ATOM 700 C CA . ASP A 1 104 ? 13.486 -1.809 24.477 1.00 20.89 104 ASP A CA 1
ATOM 701 C C . ASP A 1 104 ? 13.837 -0.325 24.451 1.00 21.08 104 ASP A C 1
ATOM 702 O O . ASP A 1 104 ? 14.538 0.155 25.335 1.00 21.12 104 ASP A O 1
ATOM 707 N N . ALA A 1 105 ? 13.361 0.398 23.440 1.00 20.76 105 ALA A N 1
ATOM 708 C CA . ALA A 1 105 ? 13.653 1.822 23.323 1.00 20.81 105 ALA A CA 1
ATOM 709 C C . ALA A 1 105 ? 13.056 2.633 24.467 1.00 21.55 105 ALA A C 1
ATOM 710 O O . ALA A 1 105 ? 13.573 3.698 24.788 1.00 20.74 105 ALA A O 1
ATOM 712 N N . MET A 1 106 ? 11.957 2.145 25.050 1.00 22.35 106 MET A N 1
ATOM 713 C CA . MET A 1 106 ? 11.241 2.854 26.105 1.00 23.63 106 MET A CA 1
ATOM 714 C C . MET A 1 106 ? 11.392 2.273 27.525 1.00 24.44 106 MET A C 1
ATOM 715 O O . MET A 1 106 ? 11.172 2.998 28.477 1.00 25.18 106 MET A O 1
ATOM 720 N N . LYS A 1 107 ? 11.798 1.014 27.675 1.00 25.40 107 LYS A N 1
ATOM 721 C CA . LYS A 1 107 ? 11.777 0.346 28.994 1.00 26.52 107 LYS A CA 1
ATOM 722 C C . LYS A 1 107 ? 12.987 0.651 29.884 1.00 26.65 107 LYS A C 1
ATOM 723 O O . LYS A 1 107 ? 12.993 0.330 31.076 1.00 26.75 107 LYS A O 1
ATOM 729 N N . GLY A 1 108 ? 14.028 1.215 29.289 1.00 26.50 108 GLY A N 1
ATOM 730 C CA . GLY A 1 108 ? 15.269 1.438 29.990 1.00 26.45 108 GLY A CA 1
ATOM 731 C C . GLY A 1 108 ? 15.357 2.827 30.574 1.00 26.22 108 GLY A C 1
ATOM 732 O O . GLY A 1 108 ? 14.362 3.512 30.781 1.00 25.78 108 GLY A O 1
ATOM 733 N N . LEU A 1 109 ? 16.590 3.232 30.812 1.00 26.81 109 LEU A N 1
ATOM 734 C CA . LEU A 1 109 ? 16.921 4.536 31.313 1.00 27.26 109 LEU A CA 1
ATOM 735 C C . LEU A 1 109 ? 17.110 5.446 30.099 1.00 27.51 109 LEU A C 1
ATOM 736 O O . LEU A 1 109 ? 18.010 5.228 29.286 1.00 27.93 109 LEU A O 1
ATOM 741 N N . GLY A 1 110 ? 16.259 6.456 29.978 1.00 26.96 110 GLY A N 1
ATOM 742 C CA . GLY A 1 110 ? 16.213 7.286 28.793 1.00 26.97 110 GLY A CA 1
ATOM 743 C C . GLY A 1 110 ? 15.278 6.680 27.755 1.00 26.91 110 GLY A C 1
ATOM 744 O O . GLY A 1 110 ? 14.822 5.534 27.889 1.00 27.97 110 GLY A O 1
ATOM 745 N N . THR A 1 111 ? 14.963 7.461 26.733 1.00 25.98 111 THR A N 1
ATOM 746 C CA . THR A 1 111 ? 14.178 6.974 25.610 1.00 25.45 111 THR A CA 1
ATOM 747 C C . THR A 1 111 ? 15.070 7.031 24.379 1.00 24.52 111 THR A C 1
ATOM 748 O O . THR A 1 111 ? 15.745 8.027 24.155 1.00 23.79 111 THR A O 1
ATOM 752 N N . LYS A 1 112 ? 15.097 5.953 23.604 1.00 23.20 112 LYS A N 1
ATOM 753 C CA . LYS A 1 112 ? 15.857 5.928 22.363 1.00 23.11 112 LYS A CA 1
ATOM 754 C C . LYS A 1 112 ? 14.899 6.395 21.271 1.00 21.72 112 LYS A C 1
ATOM 755 O O . LYS A 1 112 ? 14.311 5.592 20.550 1.00 20.63 112 LYS A O 1
ATOM 761 N N . GLU A 1 113 ? 14.725 7.710 21.201 1.00 20.69 113 GLU A N 1
ATOM 762 C CA . GLU A 1 113 ? 13.719 8.321 20.345 1.00 20.80 113 GLU A CA 1
ATOM 763 C C . GLU A 1 113 ? 14.012 8.018 18.883 1.00 19.59 113 GLU A C 1
ATOM 764 O O . GLU A 1 113 ? 13.098 7.831 18.104 1.00 18.41 113 GLU A O 1
ATOM 770 N N . GLY A 1 114 ? 15.294 7.944 18.543 1.00 18.74 114 GLY A N 1
ATOM 771 C CA . GLY A 1 114 ? 15.735 7.621 17.199 1.00 18.18 114 GLY A CA 1
ATOM 772 C C . GLY A 1 114 ? 15.243 6.270 16.697 1.00 17.47 114 GLY A C 1
ATOM 773 O O . GLY A 1 114 ? 14.939 6.138 15.526 1.00 17.19 114 GLY A O 1
ATOM 774 N N . VAL A 1 115 ? 15.168 5.278 17.581 1.00 16.75 115 VAL A N 1
ATOM 775 C CA . VAL A 1 115 ? 14.661 3.956 17.237 1.00 16.05 115 VAL A CA 1
ATOM 776 C C . VAL A 1 115 ? 13.189 4.060 16.879 1.00 15.53 115 VAL A C 1
ATOM 777 O O . VAL A 1 115 ? 12.741 3.510 15.874 1.00 14.21 115 VAL A O 1
ATOM 781 N N . ILE A 1 116 ? 12.444 4.798 17.698 1.00 14.86 116 ILE A N 1
ATOM 782 C CA . ILE A 1 116 ? 11.006 4.941 17.516 1.00 14.75 116 ILE A CA 1
ATOM 783 C C . ILE A 1 116 ? 10.674 5.686 16.224 1.00 14.64 116 ILE A C 1
ATOM 784 O O . ILE A 1 116 ? 9.792 5.273 15.483 1.00 14.21 116 ILE A O 1
ATOM 789 N N . ILE A 1 117 ? 11.406 6.765 15.952 1.00 13.95 117 ILE A N 1
ATOM 790 C CA . ILE A 1 117 ? 11.240 7.543 14.717 1.00 13.79 117 ILE A CA 1
ATOM 791 C C . ILE A 1 117 ? 11.456 6.677 13.465 1.00 13.75 117 ILE A C 1
ATOM 792 O O . ILE A 1 117 ? 10.647 6.686 12.532 1.00 13.37 117 ILE A O 1
ATOM 797 N N . GLU A 1 118 ? 12.570 5.949 13.458 1.00 13.64 118 GLU A N 1
ATOM 798 C CA . GLU A 1 118 ? 12.963 5.109 12.330 1.00 13.26 118 GLU A CA 1
ATOM 799 C C . GLU A 1 118 ? 11.877 4.114 11.995 1.00 12.89 118 GLU A C 1
ATOM 800 O O . GLU A 1 118 ? 11.479 3.990 10.844 1.00 12.45 118 GLU A O 1
ATOM 806 N N . ILE A 1 119 ? 11.406 3.389 12.993 1.00 13.14 119 ILE A N 1
ATOM 807 C CA . ILE A 1 119 ? 10.429 2.348 12.740 1.00 14.15 119 ILE A CA 1
ATOM 808 C C . ILE A 1 119 ? 9.084 2.940 12.320 1.00 14.43 119 ILE A C 1
ATOM 809 O O . ILE A 1 119 ? 8.497 2.504 11.315 1.00 13.55 119 ILE A O 1
ATOM 814 N N . LEU A 1 120 ? 8.606 3.943 13.050 1.00 14.61 120 LEU A N 1
ATOM 815 C CA . LEU A 1 120 ? 7.284 4.499 12.753 1.00 15.14 120 LEU A CA 1
ATOM 816 C C . LEU A 1 120 ? 7.226 5.210 11.388 1.00 15.38 120 LEU A C 1
ATOM 817 O O . LEU A 1 120 ? 6.200 5.174 10.707 1.00 15.88 120 LEU A O 1
ATOM 822 N N . ALA A 1 121 ? 8.319 5.840 10.983 1.00 15.45 121 ALA A N 1
ATOM 823 C CA . ALA A 1 121 ? 8.349 6.561 9.713 1.00 15.86 121 ALA A CA 1
ATOM 824 C C . ALA A 1 121 ? 8.597 5.670 8.499 1.00 16.33 121 ALA A C 1
ATOM 825 O O . ALA A 1 121 ? 8.147 5.988 7.389 1.00 17.57 121 ALA A O 1
ATOM 827 N N . SER A 1 122 ? 9.296 4.559 8.677 1.00 15.79 122 SER A N 1
ATOM 828 C CA . SER A 1 122 ? 9.740 3.771 7.524 1.00 16.06 122 SER A CA 1
ATOM 829 C C . SER A 1 122 ? 8.839 2.572 7.245 1.00 16.40 122 SER A C 1
ATOM 830 O O . SER A 1 122 ? 8.952 1.945 6.204 1.00 17.08 122 SER A O 1
ATOM 833 N N . ARG A 1 123 ? 7.945 2.242 8.174 1.00 16.44 123 ARG A N 1
ATOM 834 C CA . ARG A 1 123 ? 7.020 1.156 7.955 1.00 16.62 123 ARG A CA 1
ATOM 835 C C . ARG A 1 123 ? 5.725 1.682 7.330 1.00 17.48 123 ARG A C 1
ATOM 836 O O . ARG A 1 123 ? 5.360 2.840 7.515 1.00 17.71 123 ARG A O 1
ATOM 844 N N . THR A 1 124 ? 5.056 0.813 6.582 1.00 18.24 124 THR A N 1
ATOM 845 C CA . THR A 1 124 ? 3.773 1.125 5.989 1.00 19.32 124 THR A CA 1
ATOM 846 C C . THR A 1 124 ? 2.717 0.984 7.056 1.00 20.00 124 THR A C 1
ATOM 847 O O . THR A 1 124 ? 2.933 0.369 8.096 1.00 19.19 124 THR A O 1
ATOM 851 N N . LYS A 1 125 ? 1.536 1.489 6.741 1.00 21.35 125 LYS A N 1
ATOM 852 C CA . LYS A 1 125 ? 0.397 1.379 7.637 1.00 22.48 125 LYS A CA 1
ATOM 853 C C . LYS A 1 125 ? 0.106 -0.065 8.023 1.00 21.55 125 LYS A C 1
ATOM 854 O O . LYS A 1 125 ? -0.149 -0.351 9.188 1.00 21.79 125 LYS A O 1
ATOM 860 N N . ASN A 1 126 ? 0.125 -0.965 7.046 1.00 21.31 126 ASN A N 1
ATOM 861 C CA . ASN A 1 126 ? -0.211 -2.365 7.287 1.00 21.86 126 ASN A CA 1
ATOM 862 C C . ASN A 1 126 ? 0.862 -3.065 8.118 1.00 20.22 126 ASN A C 1
ATOM 863 O O . ASN A 1 126 ? 0.558 -3.887 8.952 1.00 20.52 126 ASN A O 1
ATOM 868 N N . GLN A 1 127 ? 2.118 -2.730 7.878 1.00 19.48 127 GLN A N 1
ATOM 869 C CA . GLN A 1 127 ? 3.212 -3.210 8.722 1.00 18.57 127 GLN A CA 1
ATOM 870 C C . GLN A 1 127 ? 3.039 -2.706 10.166 1.00 17.56 127 GLN A C 1
ATOM 871 O O . GLN A 1 127 ? 3.170 -3.469 11.112 1.00 16.41 127 GLN A O 1
ATOM 877 N N . LEU A 1 128 ? 2.723 -1.428 10.326 1.00 17.50 128 LEU A N 1
ATOM 878 C CA . LEU A 1 128 ? 2.543 -0.861 11.665 1.00 18.02 128 LEU A CA 1
ATOM 879 C C . LEU A 1 128 ? 1.378 -1.524 12.397 1.00 18.44 128 LEU A C 1
ATOM 880 O O . LEU A 1 128 ? 1.459 -1.745 13.594 1.00 17.71 128 LEU A O 1
ATOM 885 N N . ARG A 1 129 ? 0.313 -1.872 11.675 1.00 19.06 129 ARG A N 1
ATOM 886 C CA . ARG A 1 129 ? -0.827 -2.540 12.287 1.00 20.13 129 ARG A CA 1
ATOM 887 C C . ARG A 1 129 ? -0.387 -3.861 12.900 1.00 19.21 129 ARG A C 1
ATOM 888 O O . ARG A 1 129 ? -0.812 -4.196 13.989 1.00 19.78 129 ARG A O 1
ATOM 896 N N . GLU A 1 130 ? 0.473 -4.592 12.195 1.00 18.60 130 GLU A N 1
ATOM 897 C CA . GLU A 1 130 ? 1.021 -5.863 12.679 1.00 18.53 130 GLU A CA 1
ATOM 898 C C . GLU A 1 130 ? 1.960 -5.659 13.851 1.00 17.26 130 GLU A C 1
ATOM 899 O O . GLU A 1 130 ? 1.959 -6.435 14.784 1.00 17.35 130 GLU A O 1
ATOM 905 N N . ILE A 1 131 ? 2.768 -4.610 13.795 1.00 16.57 131 ILE A N 1
ATOM 906 C CA . ILE A 1 131 ? 3.685 -4.306 14.888 1.00 16.42 131 ILE A CA 1
ATOM 907 C C . ILE A 1 131 ? 2.896 -3.934 16.159 1.00 17.22 131 ILE A C 1
ATOM 908 O O . ILE A 1 131 ? 3.228 -4.372 17.255 1.00 16.10 131 ILE A O 1
ATOM 913 N N . MET A 1 132 ? 1.840 -3.147 15.992 1.00 18.45 132 MET A N 1
ATOM 914 C CA . MET A 1 132 ? 0.977 -2.759 17.111 1.00 20.47 132 MET A CA 1
ATOM 915 C C . MET A 1 132 ? 0.316 -3.949 17.786 1.00 20.90 132 MET A C 1
ATOM 916 O O . MET A 1 132 ? 0.225 -4.003 19.006 1.00 21.55 132 MET A O 1
ATOM 921 N N . LYS A 1 133 ? -0.137 -4.905 16.987 1.00 22.36 133 LYS A N 1
ATOM 922 C CA . LYS A 1 133 ? -0.757 -6.114 17.512 1.00 23.12 133 LYS A CA 1
ATOM 923 C C . LYS A 1 133 ? 0.261 -6.950 18.265 1.00 22.85 133 LYS A C 1
ATOM 924 O O . LYS A 1 133 ? -0.020 -7.447 19.355 1.00 22.53 133 LYS A O 1
ATOM 930 N N . ALA A 1 134 ? 1.454 -7.101 17.692 1.00 22.79 134 ALA A N 1
ATOM 931 C CA . ALA A 1 134 ? 2.522 -7.865 18.323 1.00 22.64 134 ALA A CA 1
ATOM 932 C C . ALA A 1 134 ? 2.939 -7.238 19.652 1.00 23.04 134 ALA A C 1
ATOM 933 O O . ALA A 1 134 ? 3.177 -7.954 20.624 1.00 23.07 134 ALA A O 1
ATOM 935 N N . TYR A 1 135 ? 3.033 -5.911 19.682 1.00 23.37 135 TYR A N 1
ATOM 936 C CA . TYR A 1 135 ? 3.444 -5.179 20.880 1.00 24.26 135 TYR A CA 1
ATOM 937 C C . TYR A 1 135 ? 2.461 -5.392 22.045 1.00 25.86 135 TYR A C 1
ATOM 938 O O . TYR A 1 135 ? 2.883 -5.579 23.181 1.00 25.43 135 TYR A O 1
ATOM 947 N N . GLU A 1 136 ? 1.165 -5.358 21.760 1.00 28.00 136 GLU A N 1
ATOM 948 C CA . GLU A 1 136 ? 0.164 -5.580 22.801 1.00 30.43 136 GLU A CA 1
ATOM 949 C C . GLU A 1 136 ? 0.150 -7.029 23.283 1.00 31.27 136 GLU A C 1
ATOM 950 O O . GLU A 1 136 ? 0.006 -7.275 24.482 1.00 31.34 136 GLU A O 1
ATOM 956 N N . GLU A 1 137 ? 0.333 -7.971 22.357 1.00 32.14 137 GLU A N 1
ATOM 957 C CA . GLU A 1 137 ? 0.377 -9.401 22.675 1.00 33.25 137 GLU A CA 1
ATOM 958 C C . GLU A 1 137 ? 1.558 -9.766 23.573 1.00 33.55 137 GLU A C 1
ATOM 959 O O . GLU A 1 137 ? 1.417 -10.568 24.490 1.00 33.50 137 GLU A O 1
ATOM 965 N N . ASP A 1 138 ? 2.716 -9.161 23.324 1.00 33.74 138 ASP A N 1
ATOM 966 C CA . ASP A 1 138 ? 3.938 -9.547 24.011 1.00 34.03 138 ASP A CA 1
ATOM 967 C C . ASP A 1 138 ? 4.162 -8.755 25.290 1.00 33.85 138 ASP A C 1
ATOM 968 O O . ASP A 1 138 ? 4.786 -9.264 26.212 1.00 33.67 138 ASP A O 1
ATOM 973 N N . TYR A 1 139 ? 3.675 -7.516 25.341 1.00 33.51 139 TYR A N 1
ATOM 974 C CA . TYR A 1 139 ? 4.010 -6.603 26.446 1.00 33.50 139 TYR A CA 1
ATOM 975 C C . TYR A 1 139 ? 2.805 -6.088 27.233 1.00 33.93 139 TYR A C 1
ATOM 976 O O . TYR A 1 139 ? 2.978 -5.377 28.224 1.00 34.41 139 TYR A O 1
ATOM 985 N N . GLY A 1 140 ? 1.600 -6.446 26.797 1.00 34.03 140 GLY A N 1
ATOM 986 C CA . GLY A 1 140 ? 0.384 -6.177 27.554 1.00 34.38 140 GLY A CA 1
ATOM 987 C C . GLY A 1 140 ? -0.038 -4.724 27.691 1.00 34.29 140 GLY A C 1
ATOM 988 O O . GLY A 1 140 ? -0.866 -4.405 28.546 1.00 35.09 140 GLY A O 1
ATOM 989 N N . SER A 1 141 ? 0.534 -3.840 26.879 1.00 33.58 141 SER A N 1
ATOM 990 C CA . SER A 1 141 ? 0.079 -2.450 26.797 1.00 32.98 141 SER A CA 1
ATOM 991 C C . SER A 1 141 ? 0.020 -2.011 25.341 1.00 31.88 141 SER A C 1
ATOM 992 O O . SER A 1 141 ? 0.636 -2.618 24.463 1.00 31.72 141 SER A O 1
ATOM 995 N N . SER A 1 142 ? -0.731 -0.952 25.094 1.00 30.05 142 SER A N 1
ATOM 996 C CA . SER A 1 142 ? -0.881 -0.435 23.750 1.00 28.91 142 SER A CA 1
ATOM 997 C C . SER A 1 142 ? 0.367 0.382 23.395 1.00 27.24 142 SER A C 1
ATOM 998 O O . SER A 1 142 ? 0.871 1.139 24.223 1.00 26.52 142 SER A O 1
ATOM 1001 N N . LEU A 1 143 ? 0.854 0.226 22.165 1.00 25.72 143 LEU A N 1
ATOM 1002 C CA . LEU A 1 143 ? 2.043 0.950 21.713 1.00 25.07 143 LEU A CA 1
ATOM 1003 C C . LEU A 1 143 ? 1.772 2.450 21.732 1.00 24.78 143 LEU A C 1
ATOM 1004 O O . LEU A 1 143 ? 2.583 3.235 22.199 1.00 23.86 143 LEU A O 1
ATOM 1009 N N . GLU A 1 144 ? 0.602 2.838 21.245 1.00 25.21 144 GLU A N 1
ATOM 1010 C CA . GLU A 1 144 ? 0.216 4.239 21.199 1.00 26.01 144 GLU A CA 1
ATOM 1011 C C . GLU A 1 144 ? 0.167 4.874 22.608 1.00 25.63 144 GLU A C 1
ATOM 1012 O O . GLU A 1 144 ? 0.598 6.007 22.802 1.00 24.44 144 GLU A O 1
ATOM 1018 N N . GLU A 1 145 ? -0.333 4.127 23.589 1.00 26.20 145 GLU A N 1
ATOM 1019 C CA . GLU A 1 145 ? -0.404 4.614 24.974 1.00 26.91 145 GLU A CA 1
ATOM 1020 C C . GLU A 1 145 ? 0.966 4.760 25.619 1.00 25.94 145 GLU A C 1
ATOM 1021 O O . GLU A 1 145 ? 1.191 5.697 26.372 1.00 25.68 145 GLU A O 1
ATOM 1027 N N . ASP A 1 146 ? 1.877 3.834 25.327 1.00 25.70 146 ASP A N 1
ATOM 1028 C CA . ASP A 1 146 ? 3.245 3.905 25.843 1.00 25.68 146 ASP A CA 1
ATOM 1029 C C . ASP A 1 146 ? 3.988 5.090 25.251 1.00 26.23 146 ASP A C 1
ATOM 1030 O O . ASP A 1 146 ? 4.691 5.794 25.972 1.00 25.90 146 ASP A O 1
ATOM 1035 N N . ILE A 1 147 ? 3.815 5.325 23.948 1.00 26.63 147 ILE A N 1
ATOM 1036 C CA . ILE A 1 147 ? 4.443 6.472 23.300 1.00 27.59 147 ILE A CA 1
ATOM 1037 C C . ILE A 1 147 ? 3.891 7.786 23.881 1.00 28.46 147 ILE A C 1
ATOM 1038 O O . ILE A 1 147 ? 4.659 8.701 24.168 1.00 27.89 147 ILE A O 1
ATOM 1043 N N . GLN A 1 148 ? 2.575 7.852 24.076 1.00 29.68 148 GLN A N 1
ATOM 1044 C CA . GLN A 1 148 ? 1.921 9.014 24.695 1.00 31.00 148 GLN A CA 1
ATOM 1045 C C . GLN A 1 148 ? 2.498 9.353 26.066 1.00 31.22 148 GLN A C 1
ATOM 1046 O O . GLN A 1 148 ? 2.677 10.522 26.392 1.00 31.95 148 GLN A O 1
ATOM 1052 N N . ALA A 1 149 ? 2.775 8.331 26.868 1.00 31.55 149 ALA A N 1
ATOM 1053 C CA . ALA A 1 149 ? 3.268 8.531 28.223 1.00 31.67 149 ALA A CA 1
ATOM 1054 C C . ALA A 1 149 ? 4.761 8.856 28.247 1.00 31.83 149 ALA A C 1
ATOM 1055 O O . ALA A 1 149 ? 5.219 9.600 29.105 1.00 31.70 149 ALA A O 1
ATOM 1057 N N . ASP A 1 150 ? 5.518 8.317 27.296 1.00 31.50 150 ASP A N 1
ATOM 1058 C CA . ASP A 1 150 ? 6.976 8.408 27.344 1.00 31.65 150 ASP A CA 1
ATOM 1059 C C . ASP A 1 150 ? 7.583 9.584 26.564 1.00 31.43 150 ASP A C 1
ATOM 1060 O O . ASP A 1 150 ? 8.735 9.944 26.793 1.00 31.89 150 ASP A O 1
ATOM 1065 N N . THR A 1 151 ? 6.826 10.157 25.634 1.00 31.36 151 THR A N 1
ATOM 1066 C CA . THR A 1 151 ? 7.280 11.308 24.852 1.00 31.05 151 THR A CA 1
ATOM 1067 C C . THR A 1 151 ? 6.348 12.487 25.092 1.00 31.07 151 THR A C 1
ATOM 1068 O O . THR A 1 151 ? 5.236 12.320 25.575 1.00 31.06 151 THR A O 1
ATOM 1072 N N . SER A 1 152 ? 6.805 13.680 24.733 1.00 31.28 152 SER A N 1
ATOM 1073 C CA . SER A 1 152 ? 6.010 14.893 24.920 1.00 31.62 152 SER A CA 1
ATOM 1074 C C . SER A 1 152 ? 6.245 15.900 23.806 1.00 31.29 152 SER A C 1
ATOM 1075 O O . SER A 1 152 ? 7.158 15.752 22.986 1.00 31.08 152 SER A O 1
ATOM 1078 N N . GLY A 1 153 ? 5.418 16.938 23.795 1.00 30.84 153 GLY A N 1
ATOM 1079 C CA . GLY A 1 153 ? 5.565 18.020 22.840 1.00 30.31 153 GLY A CA 1
ATOM 1080 C C . GLY A 1 153 ? 5.168 17.610 21.437 1.00 29.56 153 GLY A C 1
ATOM 1081 O O . GLY A 1 153 ? 4.288 16.777 21.247 1.00 29.14 153 GLY A O 1
ATOM 1082 N N . TYR A 1 154 ? 5.821 18.210 20.452 1.00 29.04 154 TYR A N 1
ATOM 1083 C CA . TYR A 1 154 ? 5.467 17.999 19.060 1.00 29.02 154 TYR A CA 1
ATOM 1084 C C . TYR A 1 154 ? 5.968 16.637 18.567 1.00 28.23 154 TYR A C 1
ATOM 1085 O O . TYR A 1 154 ? 5.370 16.058 17.679 1.00 27.93 154 TYR A O 1
ATOM 1094 N N . LEU A 1 155 ? 7.046 16.128 19.161 1.00 27.56 155 LEU A N 1
ATOM 1095 C CA . LEU A 1 155 ? 7.546 14.797 18.824 1.00 27.07 155 LEU A CA 1
ATOM 1096 C C . LEU A 1 155 ? 6.456 13.776 19.097 1.00 26.72 155 LEU A C 1
ATOM 1097 O O . LEU A 1 155 ? 6.168 12.949 18.250 1.00 26.05 155 LEU A O 1
ATOM 1102 N N . GLU A 1 156 ? 5.853 13.862 20.284 1.00 26.16 156 GLU A N 1
ATOM 1103 C CA . GLU A 1 156 ? 4.731 13.011 20.666 1.00 26.23 156 GLU A CA 1
ATOM 1104 C C . GLU A 1 156 ? 3.585 13.054 19.670 1.00 25.78 156 GLU A C 1
ATOM 1105 O O . GLU A 1 156 ? 3.001 12.017 19.344 1.00 25.53 156 GLU A O 1
ATOM 1111 N N . ARG A 1 157 ? 3.258 14.258 19.209 1.00 25.06 157 ARG A N 1
ATOM 1112 C CA . ARG A 1 157 ? 2.181 14.458 18.258 1.00 25.04 157 ARG A CA 1
ATOM 1113 C C . ARG A 1 157 ? 2.453 13.782 16.912 1.00 23.41 157 ARG A C 1
ATOM 1114 O O . ARG A 1 157 ? 1.578 13.119 16.380 1.00 22.16 157 ARG A O 1
ATOM 1122 N N . ILE A 1 158 ? 3.651 13.958 16.349 1.00 22.14 158 ILE A N 1
ATOM 1123 C CA . ILE A 1 158 ? 3.947 13.318 15.061 1.00 21.69 158 ILE A CA 1
ATOM 1124 C C . ILE A 1 158 ? 4.014 11.785 15.172 1.00 21.02 158 ILE A C 1
ATOM 1125 O O . ILE A 1 158 ? 3.551 11.084 14.284 1.00 20.94 158 ILE A O 1
ATOM 1130 N N . LEU A 1 159 ? 4.571 11.270 16.260 1.00 20.67 159 LEU A N 1
ATOM 1131 C CA . LEU A 1 159 ? 4.695 9.827 16.434 1.00 20.68 159 LEU A CA 1
ATOM 1132 C C . LEU A 1 159 ? 3.325 9.176 16.565 1.00 21.28 159 LEU A C 1
ATOM 1133 O O . LEU A 1 159 ? 3.040 8.171 15.913 1.00 20.90 159 LEU A O 1
ATOM 1138 N N . VAL A 1 160 ? 2.469 9.762 17.396 1.00 21.65 160 VAL A N 1
ATOM 1139 C CA . VAL A 1 160 ? 1.101 9.288 17.537 1.00 23.04 160 VAL A CA 1
ATOM 1140 C C . VAL A 1 160 ? 0.327 9.360 16.212 1.00 23.55 160 VAL A C 1
ATOM 1141 O O . VAL A 1 160 ? -0.432 8.451 15.874 1.00 24.04 160 VAL A O 1
ATOM 1145 N N . CYS A 1 161 ? 0.534 10.427 15.459 1.00 24.85 161 CYS A N 1
ATOM 1146 C CA . CYS A 1 161 ? -0.102 10.575 14.153 1.00 26.37 161 CYS A CA 1
ATOM 1147 C C . CYS A 1 161 ? 0.340 9.492 13.168 1.00 26.45 161 CYS A C 1
ATOM 1148 O O . CYS A 1 161 ? -0.481 8.976 12.422 1.00 26.15 161 CYS A O 1
ATOM 1151 N N . LEU A 1 162 ? 1.620 9.127 13.181 1.00 26.89 162 LEU A N 1
ATOM 1152 C CA . LEU A 1 162 ? 2.123 8.082 12.279 1.00 27.83 162 LEU A CA 1
ATOM 1153 C C . LEU A 1 162 ? 1.461 6.726 12.545 1.00 29.60 162 LEU A C 1
ATOM 1154 O O . LEU A 1 162 ? 1.315 5.914 11.629 1.00 29.68 162 LEU A O 1
ATOM 1159 N N . LEU A 1 163 ? 1.060 6.490 13.794 1.00 31.74 163 LEU A N 1
ATOM 1160 C CA . LEU A 1 163 ? 0.354 5.270 14.184 1.00 33.66 163 LEU A CA 1
ATOM 1161 C C . LEU A 1 163 ? -1.140 5.332 13.917 1.00 35.71 163 LEU A C 1
ATOM 1162 O O . LEU A 1 163 ? -1.775 4.300 13.705 1.00 36.27 163 LEU A O 1
ATOM 1167 N N . GLN A 1 164 ? -1.696 6.538 13.989 1.00 38.03 164 GLN A N 1
ATOM 1168 C CA . GLN A 1 164 ? -3.144 6.758 14.022 0.90 39.79 164 GLN A CA 1
ATOM 1169 C C . GLN A 1 164 ? -3.617 6.813 12.594 0.70 41.13 164 GLN A C 1
ATOM 1170 O O . GLN A 1 164 ? -3.859 7.896 12.050 0.70 41.42 164 GLN A O 1
ATOM 1176 N N . GLY A 1 165 ? -3.747 5.637 11.991 0.60 42.56 165 GLY A N 1
ATOM 1177 C CA . GLY A 1 165 ? -3.838 5.540 10.555 0.60 43.82 165 GLY A CA 1
ATOM 1178 C C . GLY A 1 165 ? -2.565 6.114 9.970 0.60 44.98 165 GLY A C 1
ATOM 1179 O O . GLY A 1 165 ? -1.527 5.449 9.976 0.60 45.56 165 GLY A O 1
ATOM 1180 N N . SER A 1 166 ? -2.625 7.373 9.535 0.60 46.18 166 SER A N 1
ATOM 1181 C CA . SER A 1 166 ? -1.579 7.962 8.708 0.60 47.01 166 SER A CA 1
ATOM 1182 C C . SER A 1 166 ? -1.433 7.041 7.509 0.50 47.89 166 SER A C 1
ATOM 1183 O O . SER A 1 166 ? -0.399 6.404 7.294 0.50 48.00 166 SER A O 1
ATOM 1186 N N . ARG A 1 167 ? -2.509 6.966 6.742 0.50 48.93 167 ARG A N 1
ATOM 1187 C CA . ARG A 1 167 ? -2.637 5.960 5.712 0.50 49.69 167 ARG A CA 1
ATOM 1188 C C . ARG A 1 167 ? -2.494 6.581 4.342 0.50 50.12 167 ARG A C 1
ATOM 1189 O O . ARG A 1 167 ? -2.182 7.765 4.205 0.50 50.28 167 ARG A O 1
ATOM 1197 N N . ASP A 1 168 ? -2.753 5.769 3.328 0.50 50.66 168 ASP A N 1
ATOM 1198 C CA . ASP A 1 168 ? -2.431 6.137 1.965 0.50 50.95 168 ASP A CA 1
ATOM 1199 C C . ASP A 1 168 ? -2.862 5.003 1.074 0.50 50.93 168 ASP A C 1
ATOM 1200 O O . ASP A 1 168 ? -3.566 5.204 0.082 0.50 50.92 168 ASP A O 1
ATOM 1205 N N . ASP A 1 169 ? -2.413 3.805 1.439 0.50 50.93 169 ASP A N 1
ATOM 1206 C CA . ASP A 1 169 ? -2.768 2.628 0.682 0.50 50.87 169 ASP A CA 1
ATOM 1207 C C . ASP A 1 169 ? -3.381 3.237 -0.565 0.50 50.58 169 ASP A C 1
ATOM 1208 O O . ASP A 1 169 ? -4.599 3.235 -0.761 0.50 50.73 169 ASP A O 1
ATOM 1213 N N . VAL A 1 170 ? -2.491 3.755 -1.407 0.50 50.06 170 VAL A N 1
ATOM 1214 C CA . VAL A 1 170 ? -2.796 4.892 -2.272 0.50 49.65 170 VAL A CA 1
ATOM 1215 C C . VAL A 1 170 ? -3.278 4.511 -3.667 0.60 48.93 170 VAL A C 1
ATOM 1216 O O . VAL A 1 170 ? -3.382 3.319 -4.019 0.60 49.17 170 VAL A O 1
ATOM 1220 N N . SER A 1 171 ? -3.602 5.567 -4.429 0.70 47.99 171 SER A N 1
ATOM 1221 C CA . SER A 1 171 ? -3.816 5.493 -5.865 0.70 47.07 171 SER A CA 1
ATOM 1222 C C . SER A 1 171 ? -2.625 6.226 -6.483 0.60 45.84 171 SER A C 1
ATOM 1223 O O . SER A 1 171 ? -1.660 6.557 -5.778 0.70 45.96 171 SER A O 1
ATOM 1226 N N . SER A 1 172 ? -2.684 6.461 -7.793 0.80 44.44 172 SER A N 1
ATOM 1227 C CA . SER A 1 172 ? -1.720 7.333 -8.470 0.80 43.24 172 SER A CA 1
ATOM 1228 C C . SER A 1 172 ? -2.322 8.727 -8.670 0.80 41.69 172 SER A C 1
ATOM 1229 O O . SER A 1 172 ? -1.630 9.650 -9.106 0.80 41.92 172 SER A O 1
ATOM 1232 N N . PHE A 1 173 ? -3.606 8.872 -8.335 1.00 39.55 173 PHE A N 1
ATOM 1233 C CA . PHE A 1 173 ? -4.317 10.144 -8.487 1.00 37.67 173 PHE A CA 1
ATOM 1234 C C . PHE A 1 173 ? -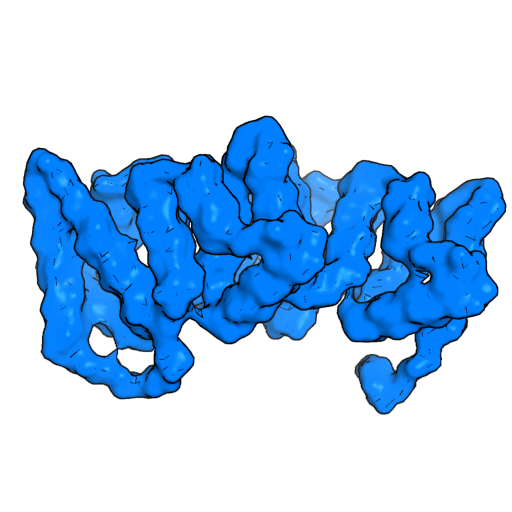4.122 11.083 -7.294 1.00 34.98 173 PHE A C 1
ATOM 1235 O O . PHE A 1 173 ? -4.515 10.791 -6.164 1.00 34.87 173 PHE A O 1
ATOM 1243 N N . VAL A 1 174 ? -3.521 12.224 -7.583 1.00 31.97 174 VAL A N 1
ATOM 1244 C CA . VAL A 1 174 ? -3.326 13.275 -6.613 1.00 29.16 174 VAL A CA 1
ATOM 1245 C C . VAL A 1 174 ? -4.313 14.389 -6.955 1.00 26.98 174 VAL A C 1
ATOM 1246 O O . VAL A 1 174 ? -4.516 14.728 -8.113 1.00 26.41 174 VAL A O 1
ATOM 1250 N N . ASP A 1 175 ? -4.922 14.955 -5.935 1.00 24.23 175 ASP A N 1
ATOM 1251 C CA . ASP A 1 175 ? -5.773 16.116 -6.092 1.00 22.68 175 ASP A CA 1
ATOM 1252 C C . ASP A 1 175 ? -4.880 17.356 -6.232 1.00 21.84 175 ASP A C 1
ATOM 1253 O O . ASP A 1 175 ? -4.272 17.756 -5.256 1.00 21.16 175 ASP A O 1
ATOM 1258 N N . PRO A 1 176 ? -4.793 17.964 -7.422 1.00 21.16 176 PRO A N 1
ATOM 1259 C CA . PRO A 1 176 ? -3.861 19.071 -7.630 1.00 20.83 176 PRO A CA 1
ATOM 1260 C C . PRO A 1 176 ? -4.202 20.319 -6.821 1.00 20.28 176 PRO A C 1
ATOM 1261 O O . PRO A 1 176 ? -3.274 21.045 -6.442 1.00 19.96 176 PRO A O 1
ATOM 1265 N N . ALA A 1 177 ? -5.488 20.583 -6.583 1.00 18.69 177 ALA A N 1
ATOM 1266 C CA . ALA A 1 177 ? -5.880 21.742 -5.782 1.00 17.99 177 ALA A CA 1
ATOM 1267 C C . ALA A 1 177 ? -5.439 21.587 -4.331 1.00 17.62 177 ALA A C 1
ATOM 1268 O O . ALA A 1 177 ? -4.985 22.540 -3.703 1.00 16.27 177 ALA A O 1
ATOM 1270 N N . LEU A 1 178 ? -5.578 20.380 -3.801 1.00 17.55 178 LEU A N 1
ATOM 1271 C CA . LEU A 1 178 ? -5.235 20.135 -2.414 1.00 18.14 178 LEU A CA 1
ATOM 1272 C C . LEU A 1 178 ? -3.715 20.114 -2.242 1.00 17.72 178 LEU A C 1
ATOM 1273 O O . LEU A 1 178 ? -3.204 20.592 -1.239 1.00 17.23 178 LEU A O 1
ATOM 1278 N N . ALA A 1 179 ? -3.002 19.599 -3.238 1.00 17.44 179 ALA A N 1
ATOM 1279 C CA . ALA A 1 179 ? -1.542 19.575 -3.203 1.00 17.63 179 ALA A CA 1
ATOM 1280 C C . ALA A 1 179 ? -0.996 20.993 -3.156 1.00 17.67 179 ALA A C 1
ATOM 1281 O O . ALA A 1 179 ? -0.081 21.283 -2.390 1.00 18.06 179 ALA A O 1
ATOM 1283 N N . LEU A 1 180 ? -1.572 21.880 -3.960 1.00 17.77 180 LEU A N 1
ATOM 1284 C CA . LEU A 1 180 ? -1.180 23.284 -3.971 1.00 18.32 180 LEU A CA 1
ATOM 1285 C C . LEU A 1 180 ? -1.501 23.978 -2.654 1.00 18.02 180 LEU A C 1
ATOM 1286 O O . LEU A 1 180 ? -0.680 24.742 -2.138 1.00 16.80 180 LEU A O 1
ATOM 1291 N N . GLN A 1 181 ? -2.686 23.704 -2.106 1.00 17.90 181 GLN A N 1
ATOM 1292 C CA . GLN A 1 181 ? -3.065 24.247 -0.809 1.00 18.37 181 GLN A CA 1
ATOM 1293 C C . GLN A 1 181 ? -2.143 23.749 0.314 1.00 17.33 181 GLN A C 1
ATOM 1294 O O . GLN A 1 181 ? -1.755 24.518 1.182 1.00 17.68 181 GLN A O 1
ATOM 1300 N N . ASP A 1 182 ? -1.813 22.468 0.299 1.00 16.40 182 ASP A N 1
ATOM 1301 C CA . ASP A 1 182 ? -0.869 21.920 1.261 1.00 16.43 182 ASP A CA 1
ATOM 1302 C C . ASP A 1 182 ? 0.487 22.620 1.159 1.00 16.21 182 ASP A C 1
ATOM 1303 O O . ASP A 1 182 ? 1.060 22.968 2.178 1.00 16.94 182 ASP A O 1
ATOM 1308 N N . ALA A 1 183 ? 0.981 22.846 -0.052 1.00 16.51 183 ALA A N 1
ATOM 1309 C CA . ALA A 1 183 ? 2.266 23.511 -0.241 1.00 17.49 183 ALA A CA 1
ATOM 1310 C C . ALA A 1 183 ? 2.206 24.979 0.209 1.00 19.11 183 ALA A C 1
ATOM 1311 O O . ALA A 1 183 ? 3.134 25.490 0.836 1.00 19.07 183 ALA A O 1
ATOM 1313 N N . GLN A 1 184 ? 1.104 25.643 -0.102 1.00 20.41 184 GLN A N 1
ATOM 1314 C CA . GLN A 1 184 ? 0.864 26.999 0.359 1.00 22.31 184 GLN A CA 1
ATOM 1315 C C . GLN A 1 184 ? 0.826 27.054 1.887 1.00 22.60 184 GLN A C 1
ATOM 1316 O O . GLN A 1 184 ? 1.395 27.955 2.475 1.00 22.93 184 GLN A O 1
ATOM 1322 N N . ASP A 1 185 ? 0.182 26.080 2.524 1.00 23.39 185 ASP A N 1
ATOM 1323 C CA . ASP A 1 185 ? 0.091 26.047 3.989 1.00 24.19 185 ASP A CA 1
ATOM 1324 C C . ASP A 1 185 ? 1.438 25.788 4.650 1.00 25.07 185 ASP A C 1
ATOM 1325 O O . ASP A 1 185 ? 1.700 26.320 5.721 1.00 25.42 185 ASP A O 1
ATOM 1330 N N . LEU A 1 186 ? 2.278 24.958 4.031 1.00 25.84 186 LEU A N 1
ATOM 1331 C CA . LEU A 1 186 ? 3.609 24.668 4.568 1.00 27.10 186 LEU A CA 1
ATOM 1332 C C . LEU A 1 186 ? 4.495 25.896 4.494 1.00 28.45 186 LEU A C 1
ATOM 1333 O O . LEU A 1 186 ? 5.263 26.179 5.399 1.00 28.81 186 LEU A O 1
ATOM 1338 N N . TYR A 1 187 ? 4.375 26.621 3.402 1.00 30.21 187 TYR A N 1
ATOM 1339 C CA . TYR A 1 187 ? 5.110 27.849 3.211 1.00 31.96 187 TYR A CA 1
ATOM 1340 C C . TYR A 1 187 ? 4.684 28.901 4.245 1.00 33.29 187 TYR A C 1
ATOM 1341 O O . TYR A 1 187 ? 5.529 29.491 4.911 1.00 33.10 187 TYR A O 1
ATOM 1350 N N . ALA A 1 188 ? 3.374 29.113 4.380 1.00 34.77 188 ALA A N 1
ATOM 1351 C CA . ALA A 1 188 ? 2.823 30.045 5.367 1.00 36.45 188 ALA A CA 1
ATOM 1352 C C . ALA A 1 188 ? 3.239 29.683 6.798 1.00 38.08 188 ALA A C 1
ATOM 1353 O O . ALA A 1 188 ? 3.539 30.560 7.598 1.00 38.05 188 ALA A O 1
ATOM 1355 N N . ALA A 1 189 ? 3.270 28.390 7.101 1.00 40.39 189 ALA A N 1
ATOM 1356 C CA . ALA A 1 189 ? 3.626 27.892 8.430 1.00 42.30 189 ALA A CA 1
ATOM 1357 C C . ALA A 1 189 ? 5.087 28.179 8.788 1.00 44.44 189 ALA A C 1
ATOM 1358 O O . ALA A 1 189 ? 5.403 28.473 9.942 1.00 44.74 189 ALA A O 1
ATOM 1360 N N . GLY A 1 190 ? 5.971 28.094 7.802 1.00 46.74 190 GLY A N 1
ATOM 1361 C CA . GLY A 1 190 ? 7.370 28.410 8.008 1.00 48.78 190 GLY A CA 1
ATOM 1362 C C . GLY A 1 190 ? 7.620 29.897 8.173 1.00 50.56 190 GLY A C 1
ATOM 1363 O O . GLY A 1 190 ? 8.567 30.296 8.848 1.00 51.18 190 GLY A O 1
ATOM 1364 N N . GLU A 1 191 ? 6.756 30.709 7.571 1.00 52.49 191 GLU A N 1
ATOM 1365 C CA . GLU A 1 191 ? 6.957 32.156 7.493 1.00 54.09 191 GLU A CA 1
ATOM 1366 C C . GLU A 1 191 ? 6.470 32.949 8.706 1.00 55.05 191 GLU A C 1
ATOM 1367 O O . GLU A 1 191 ? 6.715 34.152 8.776 1.00 55.25 191 GLU A O 1
ATOM 1373 N N . LYS A 1 192 ? 5.783 32.313 9.652 1.00 56.37 192 LYS A N 1
ATOM 1374 C CA . LYS A 1 192 ? 5.306 33.057 10.820 1.00 57.47 192 LYS A CA 1
ATOM 1375 C C . LYS A 1 192 ? 6.445 33.247 11.826 1.00 58.12 192 LYS A C 1
ATOM 1376 O O . LYS A 1 192 ? 7.173 32.306 12.168 1.00 58.06 192 LYS A O 1
ATOM 1382 N N . ILE A 1 193 ? 6.589 34.486 12.285 1.00 58.93 193 ILE A N 1
ATOM 1383 C CA . ILE A 1 193 ? 7.867 34.967 12.812 1.00 59.52 193 ILE A CA 1
ATOM 1384 C C . ILE A 1 193 ? 8.082 34.679 14.301 1.00 59.84 193 ILE A C 1
ATOM 1385 O O . ILE A 1 193 ? 9.217 34.422 14.704 1.00 60.04 193 ILE A O 1
ATOM 1390 N N . ARG A 1 194 ? 7.019 34.703 15.109 1.00 60.05 194 ARG A N 1
ATOM 1391 C CA . ARG A 1 194 ? 7.139 34.284 16.517 1.00 60.23 194 ARG A CA 1
ATOM 1392 C C . ARG A 1 194 ? 6.669 32.844 16.740 1.00 59.45 194 ARG A C 1
ATOM 1393 O O . ARG A 1 194 ? 5.744 32.589 17.513 1.00 59.82 194 ARG A O 1
ATOM 1401 N N . GLY A 1 195 ? 7.333 31.910 16.054 1.00 58.45 195 GLY A N 1
ATOM 1402 C CA . GLY A 1 195 ? 7.141 30.484 16.271 1.00 57.46 195 GLY A CA 1
ATOM 1403 C C . GLY A 1 195 ? 6.560 29.758 15.071 1.00 56.48 195 GLY A C 1
ATOM 1404 O O . GLY A 1 195 ? 5.386 29.943 14.744 1.00 56.52 195 GLY A O 1
ATOM 1405 N N . THR A 1 196 ? 7.377 28.930 14.419 1.00 55.02 196 THR A N 1
ATOM 1406 C CA . THR A 1 196 ? 6.902 28.055 13.344 1.00 53.89 196 THR A CA 1
ATOM 1407 C C . THR A 1 196 ? 5.654 27.287 13.798 1.00 52.60 196 THR A C 1
ATOM 1408 O O . THR A 1 196 ? 5.577 26.841 14.944 1.00 52.51 196 THR A O 1
ATOM 1412 N N . ASP A 1 197 ? 4.682 27.153 12.899 1.00 51.10 197 ASP A N 1
ATOM 1413 C CA . ASP A 1 197 ? 3.460 26.398 13.171 1.00 49.87 197 ASP A CA 1
ATOM 1414 C C . ASP A 1 197 ? 3.724 24.922 12.891 1.00 48.41 197 ASP A C 1
ATOM 1415 O O . ASP A 1 197 ? 3.406 24.402 11.813 1.00 48.02 197 ASP A O 1
ATOM 1420 N N . GLU A 1 198 ? 4.294 24.260 13.894 1.00 46.72 198 GLU A N 1
ATOM 1421 C CA . GLU A 1 198 ? 4.766 22.884 13.761 1.00 45.52 198 GLU A CA 1
ATOM 1422 C C . GLU A 1 198 ? 3.610 21.943 13.420 1.00 43.64 198 GLU A C 1
ATOM 1423 O O . GLU A 1 198 ? 3.789 21.014 12.643 1.00 43.31 198 GLU A O 1
ATOM 1429 N N . MET A 1 199 ? 2.430 22.196 13.986 1.00 41.57 199 MET A N 1
ATOM 1430 C CA . MET A 1 199 ? 1.268 21.321 13.784 1.00 40.27 199 MET A CA 1
ATOM 1431 C C . MET A 1 199 ? 0.819 21.235 12.332 1.00 38.40 199 MET A C 1
ATOM 1432 O O . MET A 1 199 ? 0.263 20.224 11.921 1.00 37.57 199 MET A O 1
ATOM 1437 N N . LYS A 1 200 ? 1.049 22.299 11.568 1.00 36.63 200 LYS A N 1
ATOM 1438 C CA . LYS A 1 200 ? 0.701 22.307 10.154 1.00 35.64 200 LYS A CA 1
ATOM 1439 C C . LYS A 1 200 ? 1.628 21.385 9.361 1.00 34.01 200 LYS A C 1
ATOM 1440 O O . LYS A 1 200 ? 1.167 20.606 8.528 1.00 33.31 200 LYS A O 1
ATOM 1446 N N . PHE A 1 201 ? 2.929 21.483 9.629 1.00 32.47 201 PHE A N 1
ATOM 1447 C CA . PHE A 1 201 ? 3.893 20.534 9.089 1.00 31.51 201 PHE A CA 1
ATOM 1448 C C . PHE A 1 201 ? 3.531 19.104 9.457 1.00 30.39 201 PHE A C 1
ATOM 1449 O O . PHE A 1 201 ? 3.528 18.220 8.597 1.00 29.53 201 PHE A O 1
ATOM 1457 N N . ILE A 1 202 ? 3.215 18.878 10.730 1.00 29.01 202 ILE A N 1
ATOM 1458 C CA . ILE A 1 202 ? 3.010 17.520 11.238 1.00 28.27 202 ILE A CA 1
ATOM 1459 C C . ILE A 1 202 ? 1.812 16.861 10.576 1.00 27.44 202 ILE A C 1
ATOM 1460 O O . ILE A 1 202 ? 1.890 15.713 10.127 1.00 26.38 202 ILE A O 1
ATOM 1465 N N . THR A 1 203 ? 0.712 17.598 10.491 1.00 26.37 203 THR A N 1
ATOM 1466 C CA . THR A 1 203 ? -0.525 17.066 9.942 1.00 26.26 203 THR A CA 1
ATOM 1467 C C . THR A 1 203 ? -0.391 16.676 8.476 1.00 25.19 203 THR A C 1
ATOM 1468 O O . THR A 1 203 ? -0.830 15.606 8.073 1.00 24.94 203 THR A O 1
ATOM 1472 N N . ILE A 1 204 ? 0.196 17.552 7.679 1.00 24.20 204 ILE A N 1
ATOM 1473 C CA . ILE A 1 204 ? 0.360 17.274 6.260 1.00 24.26 204 ILE A CA 1
ATOM 1474 C C . ILE A 1 204 ? 1.362 16.122 6.034 1.00 24.24 204 ILE A C 1
ATOM 1475 O O . ILE A 1 204 ? 1.096 15.202 5.255 1.00 23.05 204 ILE A O 1
ATOM 1480 N N . LEU A 1 205 ? 2.500 16.171 6.720 1.00 24.38 205 LEU A N 1
ATOM 1481 C CA . LEU A 1 205 ? 3.522 15.130 6.585 1.00 25.46 205 LEU A CA 1
ATOM 1482 C C . LEU A 1 205 ? 3.021 13.751 7.056 1.00 25.83 205 LEU A C 1
ATOM 1483 O O . LEU A 1 205 ? 3.425 12.743 6.509 1.00 25.59 205 LEU A O 1
ATOM 1488 N N . CYS A 1 206 ? 2.115 13.708 8.029 1.00 27.37 206 CYS A N 1
ATOM 1489 C CA . CYS A 1 206 ? 1.681 12.431 8.606 1.00 28.77 206 CYS A CA 1
ATOM 1490 C C . CYS A 1 206 ? 0.356 11.869 8.052 1.00 28.67 206 CYS A C 1
ATOM 1491 O O . CYS A 1 206 ? 0.193 10.658 8.009 1.00 29.25 206 CYS A O 1
ATOM 1494 N N . THR A 1 207 ? -0.556 12.712 7.565 1.00 28.33 207 THR A N 1
ATOM 1495 C CA . THR A 1 207 ? -1.860 12.226 7.062 1.00 28.16 207 THR A CA 1
ATOM 1496 C C . THR A 1 207 ? -1.966 12.057 5.539 1.00 27.51 207 THR A C 1
ATOM 1497 O O . THR A 1 207 ? -2.854 11.358 5.065 1.00 28.46 207 THR A O 1
ATOM 1501 N N . ARG A 1 208 ? -1.083 12.681 4.768 1.00 26.48 208 ARG A N 1
ATOM 1502 C CA . ARG A 1 208 ? -1.146 12.567 3.305 1.00 25.68 208 ARG A CA 1
ATOM 1503 C C . ARG A 1 208 ? -0.404 11.347 2.811 1.00 25.13 208 ARG A C 1
ATOM 1504 O O . ARG A 1 208 ? 0.537 10.891 3.433 1.00 25.02 208 ARG A O 1
ATOM 1512 N N . SER A 1 209 ? -0.814 10.838 1.663 1.00 25.01 209 SER A N 1
ATOM 1513 C CA . SER A 1 209 ? -0.128 9.722 1.042 1.00 24.96 209 SER A CA 1
ATOM 1514 C C . SER A 1 209 ? 1.235 10.132 0.501 1.00 24.45 209 SER A C 1
ATOM 1515 O O . SER A 1 209 ? 1.475 11.312 0.254 1.00 23.60 209 SER A O 1
ATOM 1518 N N . ALA A 1 210 ? 2.119 9.150 0.318 1.00 23.55 210 ALA A N 1
ATOM 1519 C CA . ALA A 1 210 ? 3.448 9.394 -0.248 1.00 22.98 210 ALA A CA 1
ATOM 1520 C C . ALA A 1 210 ? 3.367 10.069 -1.612 1.00 22.54 210 ALA A C 1
ATOM 1521 O O . ALA A 1 210 ? 4.110 10.993 -1.901 1.00 21.18 210 ALA A O 1
ATOM 1523 N N . THR A 1 211 ? 2.450 9.601 -2.451 1.00 22.02 211 THR A N 1
ATOM 1524 C CA . THR A 1 211 ? 2.306 10.131 -3.800 1.00 22.07 211 THR A CA 1
ATOM 1525 C C . THR A 1 211 ? 1.846 11.599 -3.812 1.00 20.61 211 THR A C 1
ATOM 1526 O O . THR A 1 211 ? 2.315 12.422 -4.609 1.00 19.88 211 THR A O 1
ATOM 1530 N N . HIS A 1 212 ? 0.911 11.907 -2.927 1.00 19.68 212 HIS A N 1
ATOM 1531 C CA . HIS A 1 212 ? 0.446 13.273 -2.731 1.00 19.61 212 HIS A CA 1
ATOM 1532 C C . HIS A 1 212 ? 1.597 14.141 -2.215 1.00 19.13 212 HIS A C 1
ATOM 1533 O O . HIS A 1 212 ? 1.800 15.236 -2.702 1.00 18.74 212 HIS A O 1
ATOM 1540 N N . LEU A 1 213 ? 2.366 13.623 -1.262 1.00 18.78 213 LEU A N 1
ATOM 1541 C CA . LEU A 1 213 ? 3.445 14.399 -0.642 1.00 18.99 213 LEU A CA 1
ATOM 1542 C C . LEU A 1 213 ? 4.531 14.725 -1.639 1.00 18.75 213 LEU A C 1
ATOM 1543 O O . LEU A 1 213 ? 5.081 15.819 -1.605 1.00 17.90 213 LEU A O 1
ATOM 1548 N N . LEU A 1 214 ? 4.820 13.804 -2.558 1.00 19.28 214 LEU A N 1
ATOM 1549 C CA . LEU A 1 214 ? 5.824 14.093 -3.589 1.00 19.84 214 LEU A CA 1
ATOM 1550 C C . LEU A 1 214 ? 5.424 15.285 -4.429 1.00 19.80 214 LEU A C 1
ATOM 1551 O O . LEU A 1 214 ? 6.270 16.118 -4.789 1.00 19.48 214 LEU A O 1
ATOM 1556 N N . ARG A 1 215 ? 4.138 15.369 -4.756 1.00 19.06 215 ARG A N 1
ATOM 1557 C CA . ARG A 1 215 ? 3.641 16.524 -5.491 1.00 19.24 215 ARG A CA 1
ATOM 1558 C C . ARG A 1 215 ? 3.671 17.790 -4.618 1.00 17.93 215 ARG A C 1
ATOM 1559 O O . ARG A 1 215 ? 3.953 18.864 -5.117 1.00 17.66 215 ARG A O 1
ATOM 1567 N N . VAL A 1 216 ? 3.359 17.663 -3.332 1.00 16.73 216 VAL A N 1
ATOM 1568 C CA . VAL A 1 216 ? 3.424 18.790 -2.425 1.00 16.77 216 VAL A CA 1
ATOM 1569 C C . VAL A 1 216 ? 4.861 19.331 -2.382 1.00 16.95 216 VAL A C 1
ATOM 1570 O O . VAL A 1 216 ? 5.049 20.537 -2.410 1.00 15.62 216 VAL A O 1
ATOM 1574 N N . PHE A 1 217 ? 5.859 18.447 -2.340 1.00 17.58 217 PHE A N 1
ATOM 1575 C CA . PHE A 1 217 ? 7.250 18.885 -2.253 1.00 18.61 217 PHE A CA 1
ATOM 1576 C C . PHE A 1 217 ? 7.661 19.635 -3.504 1.00 19.51 217 PHE A C 1
ATOM 1577 O O . PHE A 1 217 ? 8.367 20.629 -3.420 1.00 19.97 217 PHE A O 1
ATOM 1585 N N . GLU A 1 218 ? 7.225 19.154 -4.663 1.00 20.84 218 GLU A N 1
ATOM 1586 C CA . GLU A 1 218 ? 7.458 19.846 -5.928 1.00 22.09 218 GLU A CA 1
ATOM 1587 C C . GLU A 1 218 ? 6.860 21.250 -5.923 1.00 21.50 218 GLU A C 1
ATOM 1588 O O . GLU A 1 218 ? 7.540 22.214 -6.273 1.00 21.81 218 GLU A O 1
ATOM 1594 N N . GLU A 1 219 ? 5.580 21.355 -5.554 1.00 20.92 219 GLU A N 1
ATOM 1595 C CA . GLU A 1 219 ? 4.879 22.644 -5.516 1.00 20.60 219 GLU A CA 1
ATOM 1596 C C . GLU A 1 219 ? 5.495 23.593 -4.494 1.00 19.65 219 GLU A C 1
ATOM 1597 O O . GLU A 1 219 ? 5.604 24.802 -4.739 1.00 18.62 219 GLU A O 1
ATOM 1603 N N . TYR A 1 220 ? 5.888 23.043 -3.349 1.00 18.92 220 TYR A N 1
ATOM 1604 C CA . TYR A 1 220 ? 6.502 23.827 -2.299 1.00 19.00 220 TYR A CA 1
ATOM 1605 C C . TYR A 1 220 ? 7.780 24.521 -2.807 1.00 19.60 220 TYR A C 1
ATOM 1606 O O . TYR A 1 220 ? 8.015 25.680 -2.506 1.00 18.88 220 TYR A O 1
ATOM 1615 N N . GLU A 1 221 ? 8.583 23.804 -3.582 1.00 20.39 221 GLU A N 1
ATOM 1616 C CA . GLU A 1 221 ? 9.789 24.372 -4.172 1.00 22.00 221 GLU A CA 1
ATOM 1617 C C . GLU A 1 221 ? 9.530 25.545 -5.102 1.00 22.36 221 GLU A C 1
ATOM 1618 O O . GLU A 1 221 ? 10.272 26.517 -5.064 1.00 22.55 221 GLU A O 1
ATOM 1624 N N . LYS A 1 222 ? 8.494 25.449 -5.935 1.00 23.13 222 LYS A N 1
ATOM 1625 C CA . LYS A 1 222 ? 8.101 26.542 -6.832 1.00 23.85 222 LYS A CA 1
ATOM 1626 C C . LYS A 1 222 ? 7.639 27.789 -6.092 1.00 24.02 222 LYS A C 1
ATOM 1627 O O . LYS A 1 222 ? 7.919 28.915 -6.506 1.00 24.44 222 LYS A O 1
ATOM 1630 N N . ILE A 1 223 ? 6.916 27.580 -4.999 1.00 23.82 223 ILE A N 1
ATOM 1631 C CA . ILE A 1 223 ? 6.353 28.659 -4.206 1.00 23.91 223 ILE A CA 1
ATOM 1632 C C . ILE A 1 223 ? 7.394 29.309 -3.309 1.00 23.14 223 ILE A C 1
ATOM 1633 O O . ILE A 1 223 ? 7.397 30.516 -3.143 1.00 22.87 223 ILE A O 1
ATOM 1638 N N . ALA A 1 224 ? 8.244 28.487 -2.693 1.00 21.91 224 ALA A N 1
ATOM 1639 C CA . ALA A 1 224 ? 9.115 28.944 -1.622 1.00 21.53 224 ALA A CA 1
ATOM 1640 C C . ALA A 1 224 ? 10.542 29.224 -2.092 1.00 20.96 224 ALA A C 1
ATOM 1641 O O . ALA A 1 224 ? 11.275 29.914 -1.404 1.00 20.73 224 ALA A O 1
ATOM 1643 N N . ASN A 1 225 ? 10.922 28.691 -3.250 1.00 20.90 225 ASN A N 1
ATOM 1644 C CA . ASN A 1 225 ? 12.315 28.731 -3.721 1.00 21.68 225 ASN A CA 1
ATOM 1645 C C . ASN A 1 225 ? 13.282 28.214 -2.674 1.00 21.35 225 ASN A C 1
ATOM 1646 O O . ASN A 1 225 ? 14.340 28.794 -2.412 1.00 21.40 225 ASN A O 1
ATOM 1651 N N . LYS A 1 226 ? 12.874 27.108 -2.072 1.00 21.22 226 LYS A N 1
ATOM 1652 C CA . LYS A 1 226 ? 13.615 26.427 -1.038 1.00 21.39 226 LYS A CA 1
ATOM 1653 C C . LYS A 1 226 ? 13.120 24.971 -1.024 1.00 20.76 226 LYS A C 1
ATOM 1654 O O . LYS A 1 226 ? 11.919 24.720 -1.155 1.00 20.37 226 LYS A O 1
ATOM 1660 N N . SER A 1 227 ? 14.031 24.014 -0.885 1.00 19.83 227 SER A N 1
ATOM 1661 C CA . SER A 1 227 ? 13.643 22.620 -0.751 1.00 19.20 227 SER A CA 1
ATOM 1662 C C . SER A 1 227 ? 12.932 22.419 0.591 1.00 18.70 227 SER A C 1
ATOM 1663 O O . SER A 1 227 ? 13.184 23.143 1.553 1.00 18.30 227 SER A O 1
ATOM 1666 N N . ILE A 1 228 ? 12.072 21.418 0.669 1.00 18.46 228 ILE A N 1
ATOM 1667 C CA . ILE A 1 228 ? 11.382 21.116 1.927 1.00 18.95 228 ILE A CA 1
ATOM 1668 C C . ILE A 1 228 ? 12.368 20.700 3.032 1.00 18.53 228 ILE A C 1
ATOM 1669 O O . ILE A 1 228 ? 12.187 21.052 4.184 1.00 16.96 228 ILE A O 1
ATOM 1674 N N . GLU A 1 229 ? 13.427 19.980 2.664 1.00 18.98 229 GLU A N 1
ATOM 1675 C CA . GLU A 1 229 ? 14.451 19.591 3.629 1.00 19.97 229 GLU A CA 1
ATOM 1676 C C . GLU A 1 229 ? 15.165 20.802 4.283 1.00 19.68 229 GLU A C 1
ATOM 1677 O O . GLU A 1 229 ? 15.303 20.856 5.512 1.00 19.16 229 GLU A O 1
ATOM 1683 N N . ASP A 1 230 ? 15.574 21.771 3.472 1.00 19.31 230 ASP A N 1
ATOM 1684 C CA . ASP A 1 230 ? 16.229 22.977 3.971 1.00 19.97 230 ASP A CA 1
ATOM 1685 C C . ASP A 1 230 ? 15.280 23.815 4.828 1.00 19.99 230 ASP A C 1
ATOM 1686 O O . ASP A 1 230 ? 15.710 24.412 5.795 1.00 19.73 230 ASP A O 1
ATOM 1691 N N . SER A 1 231 ? 13.993 23.821 4.495 1.00 20.42 231 SER A N 1
ATOM 1692 C CA . SER A 1 231 ? 13.001 24.521 5.304 1.00 20.46 231 SER A CA 1
ATOM 1693 C C . SER A 1 231 ? 12.871 23.870 6.658 1.00 20.37 231 SER A C 1
ATOM 1694 O O . SER A 1 231 ? 12.934 24.544 7.661 1.00 20.59 231 SER A O 1
ATOM 1697 N N . ILE A 1 232 ? 12.730 22.553 6.690 1.00 20.34 232 ILE A N 1
ATOM 1698 C CA . ILE A 1 232 ? 12.707 21.812 7.954 1.00 20.30 232 ILE A CA 1
ATOM 1699 C C . ILE A 1 232 ? 13.983 22.050 8.775 1.00 20.86 232 ILE A C 1
ATOM 1700 O O . ILE A 1 232 ? 13.911 22.246 9.985 1.00 21.12 232 ILE A O 1
ATOM 1705 N N . LYS A 1 233 ? 15.142 22.041 8.126 1.00 21.98 233 LYS A N 1
ATOM 1706 C CA . LYS A 1 233 ? 16.424 22.225 8.828 1.00 23.61 233 LYS A CA 1
ATOM 1707 C C . LYS A 1 233 ? 16.547 23.612 9.448 1.00 25.28 233 LYS A C 1
ATOM 1708 O O . LYS A 1 233 ? 17.172 23.768 10.498 1.00 25.62 233 LYS A O 1
ATOM 1714 N N . SER A 1 234 ? 15.981 24.623 8.794 1.00 27.02 234 SER A N 1
ATOM 1715 C CA . SER A 1 234 ? 16.087 25.990 9.303 1.00 28.56 234 SER A CA 1
ATOM 1716 C C . SER A 1 234 ? 14.992 26.307 10.315 1.00 29.66 234 SER A C 1
ATOM 1717 O O . SER A 1 234 ? 15.188 27.178 11.156 1.00 30.34 234 SER A O 1
ATOM 1720 N N . GLU A 1 235 ? 13.869 25.589 10.261 1.00 30.66 235 GLU A N 1
ATOM 1721 C CA . GLU A 1 235 ? 12.684 25.904 11.083 1.00 31.80 235 GLU A CA 1
ATOM 1722 C C . GLU A 1 235 ? 12.495 25.034 12.328 1.00 31.84 235 GLU A C 1
ATOM 1723 O O . GLU A 1 235 ? 11.709 25.381 13.208 1.00 32.00 235 GLU A O 1
ATOM 1729 N N . THR A 1 236 ? 13.192 23.904 12.403 1.00 31.83 236 THR A N 1
ATOM 1730 C CA . THR A 1 236 ? 13.034 22.996 13.539 1.00 31.95 236 THR A CA 1
ATOM 1731 C C . THR A 1 236 ? 14.391 22.529 14.033 1.00 31.83 236 THR A C 1
ATOM 1732 O O . THR A 1 236 ? 15.416 22.740 13.385 1.00 31.96 236 THR A O 1
ATOM 1736 N N . HIS A 1 237 ? 14.383 21.886 15.191 1.00 32.06 237 HIS A N 1
ATOM 1737 C CA . HIS A 1 237 ? 15.597 21.308 15.766 1.00 32.49 237 HIS A CA 1
ATOM 1738 C C . HIS A 1 237 ? 15.310 20.009 16.521 1.00 31.23 237 HIS A C 1
ATOM 1739 O O . HIS A 1 237 ? 14.156 19.670 16.794 1.00 31.30 237 HIS A O 1
ATOM 1746 N N . GLY A 1 238 ? 16.378 19.289 16.838 1.00 30.39 238 GLY A N 1
ATOM 1747 C CA . GLY A 1 238 ? 16.309 18.137 17.721 1.00 29.85 238 GLY A CA 1
ATOM 1748 C C . GLY A 1 238 ? 15.557 16.952 17.140 1.00 29.11 238 GLY A C 1
ATOM 1749 O O . GLY A 1 238 ? 15.648 16.655 15.949 1.00 28.13 238 GLY A O 1
ATOM 1750 N N . SER A 1 239 ? 14.808 16.280 18.002 1.00 28.18 239 SER A N 1
ATOM 1751 C CA . SER A 1 239 ? 14.071 15.083 17.624 1.00 27.73 239 SER A CA 1
ATOM 1752 C C . SER A 1 239 ? 12.961 15.358 16.619 1.00 26.51 239 SER A C 1
ATOM 1753 O O . SER A 1 239 ? 12.733 14.546 15.732 1.00 25.55 239 SER A O 1
ATOM 1756 N N . LEU A 1 240 ? 12.268 16.487 16.766 1.00 25.34 240 LEU A N 1
ATOM 1757 C CA . LEU A 1 240 ? 11.215 16.852 15.821 1.00 24.89 240 LEU A CA 1
ATOM 1758 C C . LEU A 1 240 ? 11.786 16.993 14.399 1.00 23.70 240 LEU A C 1
ATOM 1759 O O . LEU A 1 240 ? 11.203 16.492 13.450 1.00 23.10 240 LEU A O 1
ATOM 1764 N N . GLU A 1 241 ? 12.936 17.648 14.276 1.00 22.87 241 GLU A N 1
ATOM 1765 C CA . GLU A 1 241 ? 13.642 17.772 13.000 1.00 22.21 241 GLU A CA 1
ATOM 1766 C C . GLU A 1 241 ? 13.980 16.404 12.396 1.00 21.42 241 GLU A C 1
ATOM 1767 O O . GLU A 1 241 ? 13.718 16.156 11.208 1.00 20.04 241 GLU A O 1
ATOM 1773 N N . GLU A 1 242 ? 14.559 15.528 13.218 1.00 20.67 242 GLU A N 1
ATOM 1774 C CA . GLU A 1 242 ? 14.915 14.167 12.804 1.00 20.51 242 GLU A CA 1
ATOM 1775 C C . GLU A 1 242 ? 13.697 13.433 12.263 1.00 19.15 242 GLU A C 1
ATOM 1776 O O . GLU A 1 242 ? 13.765 12.805 11.204 1.00 19.85 242 GLU A O 1
ATOM 1782 N N . ALA A 1 243 ? 12.584 13.544 12.974 1.00 18.07 243 ALA A N 1
ATOM 1783 C CA . ALA A 1 243 ? 11.345 12.865 12.621 1.00 17.72 243 ALA A CA 1
ATOM 1784 C C . ALA A 1 243 ? 10.785 13.364 11.293 1.00 17.69 243 ALA A C 1
ATOM 1785 O O . ALA A 1 243 ? 10.413 12.553 10.442 1.00 17.02 243 ALA A O 1
ATOM 1787 N N . MET A 1 244 ? 10.737 14.688 11.114 1.00 17.11 244 MET A N 1
ATOM 1788 C CA . MET A 1 244 ? 10.266 15.285 9.854 1.00 17.75 244 MET A CA 1
ATOM 1789 C C . MET A 1 244 ? 11.132 14.926 8.659 1.00 16.90 244 MET A C 1
ATOM 1790 O O . MET A 1 244 ? 10.613 14.506 7.629 1.00 16.54 244 MET A O 1
ATOM 1795 N N . LEU A 1 245 ? 12.443 15.088 8.794 1.00 16.54 245 LEU A N 1
ATOM 1796 C CA . LEU A 1 245 ? 13.371 14.713 7.737 1.00 16.68 245 LEU A CA 1
ATOM 1797 C C . LEU A 1 245 ? 13.276 13.221 7.388 1.00 15.84 245 LEU A C 1
ATOM 1798 O O . LEU A 1 245 ? 13.458 12.845 6.243 1.00 15.57 245 LEU A O 1
ATOM 1803 N N . THR A 1 246 ? 13.004 12.381 8.384 1.00 15.71 246 THR A N 1
ATOM 1804 C CA . THR A 1 246 ? 12.887 10.941 8.168 1.00 15.37 246 THR A CA 1
ATOM 1805 C C . THR A 1 246 ? 11.656 10.653 7.323 1.00 15.37 246 THR A C 1
ATOM 1806 O O . THR A 1 246 ? 11.724 9.881 6.371 1.00 15.53 246 THR A O 1
ATOM 1810 N N . VAL A 1 247 ? 10.540 11.297 7.646 1.00 15.35 247 VAL A N 1
ATOM 1811 C CA . VAL A 1 247 ? 9.331 11.152 6.830 1.00 15.82 247 VAL A CA 1
ATOM 1812 C C . VAL A 1 247 ? 9.612 11.569 5.394 1.00 15.58 247 VAL A C 1
ATOM 1813 O O . VAL A 1 247 ? 9.254 10.852 4.458 1.00 16.46 247 VAL A O 1
ATOM 1817 N N . VAL A 1 248 ? 10.281 12.697 5.209 1.00 15.38 248 VAL A N 1
ATOM 1818 C CA . VAL A 1 248 ? 10.602 13.187 3.873 1.00 15.66 248 VAL A CA 1
ATOM 1819 C C . VAL A 1 248 ? 11.490 12.192 3.100 1.00 16.17 248 VAL A C 1
ATOM 1820 O O . VAL A 1 248 ? 11.185 11.830 1.956 1.00 15.74 248 VAL A O 1
ATOM 1824 N N . LYS A 1 249 ? 12.560 11.716 3.738 1.00 16.37 249 LYS A N 1
ATOM 1825 C CA . LYS A 1 249 ? 13.481 10.769 3.088 1.00 17.00 249 LYS A CA 1
ATOM 1826 C C . LYS A 1 249 ? 12.795 9.456 2.730 1.00 17.00 249 LYS A C 1
ATOM 1827 O O . LYS A 1 249 ? 13.017 8.920 1.636 1.00 16.90 249 LYS A O 1
ATOM 1833 N N . CYS A 1 250 ? 11.956 8.943 3.635 1.00 16.76 250 CYS A N 1
ATOM 1834 C CA . CYS A 1 250 ? 11.236 7.688 3.399 1.00 17.15 250 CYS A CA 1
ATOM 1835 C C . CYS A 1 250 ? 10.213 7.813 2.267 1.00 17.78 250 CYS A C 1
ATOM 1836 O O . CYS A 1 250 ? 9.930 6.856 1.556 1.00 17.47 250 CYS A O 1
ATOM 1839 N N . THR A 1 251 ? 9.677 9.010 2.095 1.00 18.16 251 THR A N 1
ATOM 1840 C CA . THR A 1 251 ? 8.721 9.286 1.030 1.00 18.68 251 THR A CA 1
ATOM 1841 C C . THR A 1 251 ? 9.401 9.303 -0.326 1.00 18.76 251 THR A C 1
ATOM 1842 O O . THR A 1 251 ? 8.868 8.776 -1.290 1.00 19.37 251 THR A O 1
ATOM 1846 N N . GLN A 1 252 ? 10.572 9.921 -0.391 1.00 18.53 252 GLN A N 1
ATOM 1847 C CA . GLN A 1 252 ? 11.329 10.073 -1.631 1.00 19.48 252 GLN A CA 1
ATOM 1848 C C . GLN A 1 252 ? 11.946 8.753 -2.114 1.00 19.47 252 GLN A C 1
ATOM 1849 O O . GLN A 1 252 ? 11.802 8.376 -3.269 1.00 19.52 252 GLN A O 1
ATOM 1855 N N . ASN A 1 253 ? 12.626 8.050 -1.218 1.00 19.10 253 ASN A N 1
ATOM 1856 C CA . ASN A 1 253 ? 13.197 6.749 -1.540 1.00 19.05 253 ASN A CA 1
ATOM 1857 C C . ASN A 1 253 ? 13.552 6.020 -0.263 1.00 17.88 253 ASN A C 1
ATOM 1858 O O . ASN A 1 253 ? 14.518 6.345 0.404 1.00 16.21 253 ASN A O 1
ATOM 1863 N N . LEU A 1 254 ? 12.752 5.016 0.057 1.00 18.00 254 LEU A N 1
ATOM 1864 C CA . LEU A 1 254 ? 12.931 4.222 1.260 1.00 18.18 254 LEU A CA 1
ATOM 1865 C C . LEU A 1 254 ? 14.271 3.474 1.311 1.00 17.52 254 LEU A C 1
ATOM 1866 O O . LEU A 1 254 ? 14.905 3.392 2.353 1.00 16.87 254 LEU A O 1
ATOM 1871 N N . HIS A 1 255 ? 14.687 2.924 0.181 1.00 16.99 255 HIS A N 1
ATOM 1872 C CA . HIS A 1 255 ? 15.908 2.128 0.116 1.00 17.20 255 HIS A CA 1
ATOM 1873 C C . HIS A 1 255 ? 17.128 2.998 0.386 1.00 17.25 255 HIS A C 1
ATOM 1874 O O . HIS A 1 255 ? 18.055 2.597 1.082 1.00 17.88 255 HIS A O 1
ATOM 1881 N N . SER A 1 256 ? 17.112 4.199 -0.168 1.00 16.95 256 SER A N 1
ATOM 1882 C CA . SER A 1 256 ? 18.145 5.198 0.080 1.00 17.19 256 SER A CA 1
ATOM 1883 C C . SER A 1 256 ? 18.172 5.647 1.557 1.00 16.28 256 SER A C 1
ATOM 1884 O O . SER A 1 256 ? 19.252 5.912 2.115 1.00 16.30 256 SER A O 1
ATOM 1887 N N . TYR A 1 257 ? 17.000 5.710 2.194 1.00 15.21 257 TYR A N 1
AT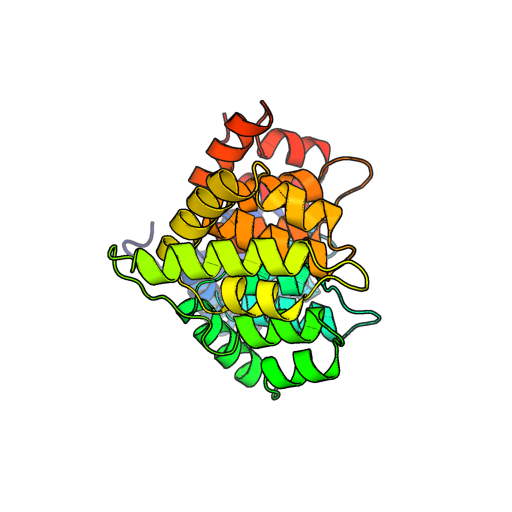OM 1888 C CA . TYR A 1 257 ? 16.919 6.044 3.618 1.00 14.52 257 TYR A CA 1
ATOM 1889 C C . TYR A 1 257 ? 17.692 5.017 4.457 1.00 13.67 257 TYR A C 1
ATOM 1890 O O . TYR A 1 257 ? 18.480 5.371 5.344 1.00 12.71 257 TYR A O 1
ATOM 1899 N N . PHE A 1 258 ? 17.444 3.742 4.189 1.00 13.29 258 PHE A N 1
ATOM 1900 C CA . PHE A 1 258 ? 18.093 2.677 4.950 1.00 13.38 258 PHE A CA 1
ATOM 1901 C C . PHE A 1 258 ? 19.590 2.653 4.723 1.00 13.08 258 PHE A C 1
ATOM 1902 O O . PHE A 1 258 ? 20.332 2.383 5.659 1.00 13.09 258 PHE A O 1
ATOM 1910 N N . ALA A 1 259 ? 20.036 2.935 3.499 1.00 13.59 259 ALA A N 1
ATOM 1911 C CA . ALA A 1 259 ? 21.473 3.017 3.215 1.00 14.38 259 ALA A CA 1
ATOM 1912 C C . ALA A 1 259 ? 22.109 4.082 4.096 1.00 15.36 259 ALA A C 1
ATOM 1913 O O . ALA A 1 259 ? 23.181 3.877 4.642 1.00 15.98 259 ALA A O 1
ATOM 1915 N N . GLU A 1 260 ? 21.441 5.229 4.216 1.00 16.37 260 GLU A N 1
ATOM 1916 C CA . GLU A 1 260 ? 21.965 6.374 4.961 1.00 17.07 260 GLU A CA 1
ATOM 1917 C C . GLU A 1 260 ? 21.976 6.106 6.459 1.00 16.64 260 GLU A C 1
ATOM 1918 O O . GLU A 1 260 ? 22.881 6.530 7.178 1.00 15.83 260 GLU A O 1
ATOM 1924 N N . ARG A 1 261 ? 20.975 5.376 6.921 1.00 16.45 261 ARG A N 1
ATOM 1925 C CA . ARG A 1 261 ? 20.902 4.966 8.300 1.00 17.30 261 ARG A CA 1
ATOM 1926 C C . ARG A 1 261 ? 22.085 4.071 8.662 1.00 17.10 261 ARG A C 1
ATOM 1927 O O . ARG A 1 261 ? 22.708 4.233 9.708 1.00 16.64 261 ARG A O 1
ATOM 1935 N N . LEU A 1 262 ? 22.397 3.138 7.779 1.00 17.12 262 LEU A N 1
ATOM 1936 C CA . LEU A 1 262 ? 23.507 2.223 7.989 1.00 17.50 262 LEU A CA 1
ATOM 1937 C C . LEU A 1 262 ? 24.844 2.968 7.960 1.00 17.84 262 LEU A C 1
ATOM 1938 O O . LEU A 1 262 ? 25.697 2.726 8.802 1.00 17.44 262 LEU A O 1
ATOM 1943 N N . TYR A 1 263 ? 25.002 3.879 7.005 1.00 18.76 263 TYR A N 1
ATOM 1944 C CA . TYR A 1 263 ? 26.201 4.719 6.902 1.00 20.14 263 TYR A CA 1
ATOM 1945 C C . TYR A 1 263 ? 26.477 5.502 8.177 1.00 21.33 263 TYR A C 1
ATOM 1946 O O . TYR A 1 263 ? 27.610 5.526 8.667 1.00 21.46 263 TYR A O 1
ATOM 1955 N N . TYR A 1 264 ? 25.450 6.138 8.731 1.00 22.52 264 TYR A N 1
ATOM 1956 C CA . TYR A 1 264 ? 25.654 6.959 9.913 1.00 24.04 264 TYR A CA 1
ATOM 1957 C C . TYR A 1 264 ? 25.758 6.147 11.199 1.00 24.27 264 TYR A C 1
ATOM 1958 O O . TYR A 1 264 ? 26.314 6.624 12.173 1.00 23.95 264 TYR A O 1
ATOM 1967 N N . ALA A 1 265 ? 25.293 4.901 11.180 1.00 24.70 265 ALA A N 1
ATOM 1968 C CA . ALA A 1 265 ? 25.563 3.963 12.264 1.00 25.28 265 ALA A CA 1
ATOM 1969 C C . ALA A 1 265 ? 27.060 3.650 12.392 1.00 26.05 265 ALA A C 1
ATOM 1970 O O . ALA A 1 265 ? 27.518 3.285 13.462 1.00 25.38 265 ALA A O 1
ATOM 1972 N N . MET A 1 266 ? 27.797 3.764 11.290 1.00 27.03 266 MET A N 1
ATOM 1973 C CA . MET A 1 266 ? 29.207 3.383 11.237 1.00 28.45 266 MET A CA 1
ATOM 1974 C C . MET A 1 266 ? 30.173 4.560 11.135 1.00 30.25 266 MET A C 1
ATOM 1975 O O . MET A 1 266 ? 31.303 4.459 11.603 1.00 31.44 266 MET A O 1
ATOM 1980 N N . LYS A 1 267 ? 29.737 5.672 10.556 1.00 32.44 267 LYS A N 1
ATOM 1981 C CA . LYS A 1 267 ? 30.617 6.821 10.294 1.00 34.08 267 LYS A CA 1
ATOM 1982 C C . LYS A 1 267 ? 31.182 7.396 11.589 1.00 34.67 267 LYS A C 1
ATOM 1983 O O . LYS A 1 267 ? 30.494 7.448 12.604 1.00 35.00 267 LYS A O 1
ATOM 1989 N N . GLY A 1 268 ? 32.445 7.819 11.550 1.00 35.70 268 GLY A N 1
ATOM 1990 C CA . GLY A 1 268 ? 33.078 8.429 12.714 1.00 36.05 268 GLY A CA 1
ATOM 1991 C C . GLY A 1 268 ? 33.411 7.433 13.809 1.00 36.35 268 GLY A C 1
ATOM 1992 O O . GLY A 1 268 ? 33.444 6.219 13.574 1.00 36.95 268 GLY A O 1
ATOM 1993 N N . ALA A 1 269 ? 33.639 7.949 15.015 1.00 36.43 269 ALA A N 1
ATOM 1994 C CA . ALA A 1 269 ? 34.137 7.141 16.135 1.00 36.04 269 ALA A CA 1
ATOM 1995 C C . ALA A 1 269 ? 33.094 6.155 16.645 1.00 35.41 269 ALA A C 1
ATOM 1996 O O . ALA A 1 269 ? 31.939 6.521 16.854 1.00 35.80 269 ALA A O 1
ATOM 1998 N N . GLY A 1 270 ? 33.512 4.907 16.845 1.00 34.22 270 GLY A N 1
ATOM 1999 C CA . GLY A 1 270 ? 32.634 3.869 17.354 1.00 33.29 270 GLY A CA 1
ATOM 2000 C C . GLY A 1 270 ? 31.585 3.402 16.355 1.00 32.02 270 GLY A C 1
ATOM 2001 O O . GLY A 1 270 ? 31.642 3.708 15.162 1.00 32.56 270 GLY A O 1
ATOM 2002 N N . THR A 1 271 ? 30.627 2.635 16.848 1.00 30.14 271 THR A N 1
ATOM 2003 C CA . THR A 1 271 ? 29.579 2.079 16.001 1.00 28.48 271 THR A CA 1
ATOM 2004 C C . THR A 1 271 ? 28.278 2.096 16.766 1.00 27.14 271 THR A C 1
ATOM 2005 O O . THR A 1 271 ? 28.245 1.747 17.950 1.00 26.97 271 THR A O 1
ATOM 2009 N N . ARG A 1 272 ? 27.204 2.515 16.119 1.00 25.42 272 ARG A N 1
ATOM 2010 C CA . ARG A 1 272 ? 25.885 2.295 16.703 1.00 24.84 272 ARG A CA 1
ATOM 2011 C C . ARG A 1 272 ? 25.387 0.916 16.288 1.00 22.84 272 ARG A C 1
ATOM 2012 O O . ARG A 1 272 ? 24.661 0.776 15.295 1.00 21.36 272 ARG A O 1
ATOM 2020 N N . ASP A 1 273 ? 25.788 -0.092 17.067 1.00 20.88 273 ASP A N 1
ATOM 2021 C CA . ASP A 1 273 ? 25.571 -1.475 16.706 1.00 19.55 273 ASP A CA 1
ATOM 2022 C C . ASP A 1 273 ? 24.095 -1.840 16.701 1.00 18.50 273 ASP A C 1
ATOM 2023 O O . ASP A 1 273 ? 23.681 -2.626 15.885 1.00 17.17 273 ASP A O 1
ATOM 2028 N N . GLY A 1 274 ? 23.317 -1.275 17.621 1.00 17.97 274 GLY A N 1
ATOM 2029 C CA . GLY A 1 274 ? 21.874 -1.507 17.655 1.00 17.37 274 GLY A CA 1
ATOM 2030 C C . GLY A 1 274 ? 21.215 -1.163 16.329 1.00 17.24 274 GLY A C 1
ATOM 2031 O O . GLY A 1 274 ? 20.399 -1.929 15.811 1.00 17.04 274 GLY A O 1
ATOM 2032 N N . THR A 1 275 ? 21.602 -0.022 15.770 1.00 16.22 275 THR A N 1
ATOM 2033 C CA . THR A 1 275 ? 21.078 0.462 14.500 1.00 16.08 275 THR A CA 1
ATOM 2034 C C . THR A 1 275 ? 21.546 -0.350 13.302 1.00 15.41 275 THR A C 1
ATOM 2035 O O . THR A 1 275 ? 20.772 -0.609 12.375 1.00 14.67 275 THR A O 1
ATOM 2039 N N . LEU A 1 276 ? 22.813 -0.738 13.319 1.00 14.35 276 LEU A N 1
ATOM 2040 C CA . LEU A 1 276 ? 23.366 -1.629 12.305 1.00 14.52 276 LEU A CA 1
ATOM 2041 C C . LEU A 1 276 ? 22.630 -2.975 12.281 1.00 13.35 276 LEU A C 1
ATOM 2042 O O . LEU A 1 276 ? 22.179 -3.435 11.240 1.00 12.43 276 LEU A O 1
ATOM 2047 N N . ILE A 1 277 ? 22.498 -3.598 13.443 1.00 13.08 277 ILE A N 1
ATOM 2048 C CA . ILE A 1 277 ? 21.832 -4.885 13.560 1.00 12.88 277 ILE A CA 1
ATOM 2049 C C . ILE A 1 277 ? 20.390 -4.804 13.083 1.00 13.07 277 ILE A C 1
ATOM 2050 O O . ILE A 1 277 ? 19.963 -5.592 12.244 1.00 12.66 277 ILE A O 1
ATOM 2055 N N . ARG A 1 278 ? 19.641 -3.840 13.607 1.00 13.10 278 ARG A N 1
ATOM 2056 C CA . ARG A 1 278 ? 18.209 -3.749 13.353 1.00 13.04 278 ARG A CA 1
ATOM 2057 C C . ARG A 1 278 ? 17.886 -3.547 11.884 1.00 12.86 278 ARG A C 1
ATOM 2058 O O . ARG A 1 278 ? 16.974 -4.173 11.342 1.00 12.83 278 ARG A O 1
ATOM 2066 N N . ASN A 1 279 ? 18.638 -2.680 11.229 1.00 12.93 279 ASN A N 1
ATOM 2067 C CA . ASN A 1 279 ? 18.382 -2.391 9.833 1.00 13.21 279 ASN A CA 1
ATOM 2068 C C . ASN A 1 279 ? 18.790 -3.508 8.897 1.00 13.71 279 ASN A C 1
ATOM 2069 O O . ASN A 1 279 ? 18.065 -3.801 7.945 1.00 13.79 279 ASN A O 1
ATOM 2074 N N . ILE A 1 280 ? 19.920 -4.163 9.173 1.00 13.95 280 ILE A N 1
ATOM 2075 C CA . ILE A 1 280 ? 20.335 -5.300 8.357 1.00 14.69 280 ILE A CA 1
ATOM 2076 C C . ILE A 1 280 ? 19.364 -6.465 8.549 1.00 14.09 280 ILE A C 1
ATOM 2077 O O . ILE A 1 280 ? 18.927 -7.073 7.579 1.00 14.31 280 ILE A O 1
ATOM 2082 N N . VAL A 1 281 ? 19.017 -6.755 9.796 1.00 13.01 281 VAL A N 1
ATOM 2083 C CA . VAL A 1 281 ? 18.153 -7.877 10.084 1.00 12.91 281 VAL A CA 1
ATOM 2084 C C . VAL A 1 281 ? 16.747 -7.667 9.523 1.00 12.52 281 VAL A C 1
ATOM 2085 O O . VAL A 1 281 ? 16.222 -8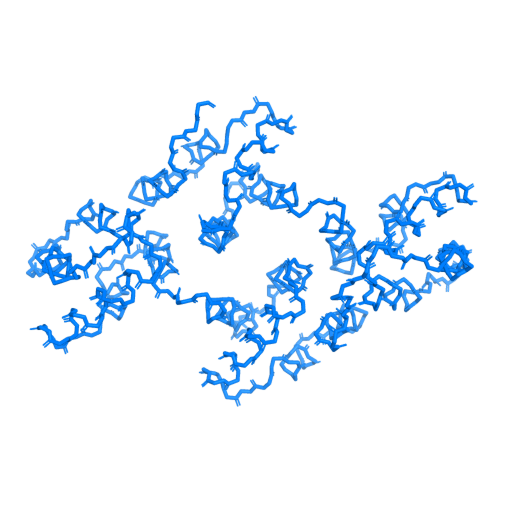.554 8.863 1.00 12.71 281 VAL A O 1
ATOM 2089 N N . SER A 1 282 ? 16.154 -6.505 9.791 1.00 11.99 282 SER A N 1
ATOM 2090 C CA . SER A 1 282 ? 14.746 -6.244 9.431 1.00 12.08 282 SER A CA 1
ATOM 2091 C C . SER A 1 282 ? 14.557 -6.034 7.922 1.00 12.05 282 SER A C 1
ATOM 2092 O O . SER A 1 282 ? 13.481 -6.302 7.397 1.00 11.91 282 SER A O 1
ATOM 2095 N N . ARG A 1 283 ? 15.610 -5.619 7.214 1.00 11.87 283 ARG A N 1
ATOM 2096 C CA . ARG A 1 283 ? 15.513 -5.439 5.760 1.00 12.24 283 ARG A CA 1
ATOM 2097 C C . ARG A 1 283 ? 16.081 -6.610 4.948 1.00 12.47 283 ARG A C 1
ATOM 2098 O O . ARG A 1 283 ? 15.961 -6.621 3.736 1.00 13.31 283 ARG A O 1
ATOM 2106 N N . SER A 1 284 ? 16.650 -7.597 5.628 1.00 12.59 284 SER A N 1
ATOM 2107 C CA . SER A 1 284 ? 17.352 -8.719 5.007 1.00 13.25 284 SER A CA 1
ATOM 2108 C C . SER A 1 284 ? 16.526 -9.485 3.985 1.00 13.47 284 SER A C 1
ATOM 2109 O O . SER A 1 284 ? 17.090 -9.972 3.044 1.00 14.12 284 SER A O 1
ATOM 2112 N N . GLU A 1 285 ? 15.209 -9.591 4.159 1.00 14.26 285 GLU A N 1
ATOM 2113 C CA . GLU A 1 285 ? 14.362 -10.308 3.194 1.00 14.73 285 GLU A CA 1
ATOM 2114 C C . GLU A 1 285 ? 13.388 -9.405 2.421 1.00 15.44 285 GLU A C 1
ATOM 2115 O O . GLU A 1 285 ? 12.411 -9.892 1.861 1.00 15.77 285 GLU A O 1
ATOM 2121 N N . ILE A 1 286 ? 13.644 -8.100 2.410 1.00 15.52 286 ILE A N 1
ATOM 2122 C CA . ILE A 1 286 ? 12.827 -7.150 1.660 1.00 16.39 286 ILE A CA 1
ATOM 2123 C C . ILE A 1 286 ? 13.638 -6.469 0.572 1.00 16.67 286 ILE A C 1
ATOM 2124 O O . ILE A 1 286 ? 13.347 -6.630 -0.616 1.00 15.75 286 ILE A O 1
ATOM 2129 N N . ASP A 1 287 ? 14.654 -5.710 0.965 1.00 16.65 287 ASP A N 1
ATOM 2130 C CA . ASP A 1 287 ? 15.359 -4.873 -0.004 1.00 17.35 287 ASP A CA 1
ATOM 2131 C C . ASP A 1 287 ? 16.835 -4.648 0.300 1.00 17.14 287 ASP A C 1
ATOM 2132 O O . ASP A 1 287 ? 17.416 -3.646 -0.129 1.00 16.91 287 ASP A O 1
ATOM 2137 N N . LEU A 1 288 ? 17.464 -5.602 0.972 1.00 17.10 288 LEU A N 1
ATOM 2138 C CA . LEU A 1 288 ? 18.870 -5.454 1.306 1.00 17.97 288 LEU A CA 1
ATOM 2139 C C . LEU A 1 288 ? 19.718 -5.365 0.027 1.00 18.04 288 LEU A C 1
ATOM 2140 O O . LEU A 1 288 ? 20.699 -4.632 -0.012 1.00 17.21 288 LEU A O 1
ATOM 2145 N N . ASN A 1 289 ? 19.321 -6.073 -1.025 1.00 18.47 289 ASN A N 1
ATOM 2146 C CA . ASN A 1 289 ? 20.012 -5.954 -2.330 1.00 19.37 289 ASN A CA 1
ATOM 2147 C C . ASN A 1 289 ? 20.006 -4.501 -2.893 1.00 18.69 289 ASN A C 1
ATOM 2148 O O . ASN A 1 289 ? 21.027 -4.001 -3.365 1.00 18.41 289 ASN A O 1
ATOM 2153 N N . LEU A 1 290 ? 18.866 -3.821 -2.797 1.00 17.51 290 LEU A N 1
ATOM 2154 C CA . LEU A 1 290 ? 18.747 -2.435 -3.240 1.00 17.92 290 LEU A CA 1
ATOM 2155 C C . LEU A 1 290 ? 19.482 -1.468 -2.302 1.00 17.14 290 LEU A C 1
ATOM 2156 O O . LEU A 1 290 ? 20.051 -0.490 -2.745 1.00 17.11 290 LEU A O 1
ATOM 2161 N N . ILE A 1 291 ? 19.484 -1.763 -1.009 1.00 16.42 291 ILE A N 1
ATOM 2162 C CA . ILE A 1 291 ? 20.215 -0.984 -0.038 1.00 16.26 291 ILE A CA 1
ATOM 2163 C C . ILE A 1 291 ? 21.720 -1.034 -0.380 1.00 16.74 291 ILE A C 1
ATOM 2164 O O . ILE A 1 291 ? 22.394 -0.006 -0.381 1.00 16.94 291 ILE A O 1
ATOM 2169 N N . LYS A 1 292 ? 22.220 -2.217 -0.717 1.00 16.86 292 LYS A N 1
ATOM 2170 C CA . LYS A 1 292 ? 23.632 -2.392 -1.057 1.00 17.23 292 LYS A CA 1
ATOM 2171 C C . LYS A 1 292 ? 23.996 -1.558 -2.278 1.00 17.72 292 LYS A C 1
ATOM 2172 O O . LYS A 1 292 ? 25.028 -0.908 -2.299 1.00 17.25 292 LYS A O 1
ATOM 2178 N N . CYS A 1 293 ? 23.127 -1.577 -3.283 1.00 18.45 293 CYS A N 1
ATOM 2179 C CA . CYS A 1 293 ? 23.332 -0.815 -4.505 1.00 19.34 293 CYS A CA 1
ATOM 2180 C C . CYS A 1 293 ? 23.349 0.696 -4.250 1.00 19.13 293 CYS A C 1
ATOM 2181 O O . CYS A 1 293 ? 24.236 1.429 -4.743 1.00 17.64 293 CYS A O 1
ATOM 2184 N N . HIS A 1 294 ? 22.370 1.155 -3.472 1.00 18.94 294 HIS A N 1
ATOM 2185 C CA . HIS A 1 294 ? 22.248 2.564 -3.117 1.00 19.41 294 HIS A CA 1
ATOM 2186 C C . HIS A 1 294 ? 23.425 3.038 -2.274 1.00 19.33 294 HIS A C 1
ATOM 2187 O O . HIS A 1 294 ? 23.910 4.151 -2.467 1.00 19.55 294 HIS A O 1
ATOM 2194 N N . PHE A 1 295 ? 23.890 2.198 -1.355 1.00 19.01 295 PHE A N 1
ATOM 2195 C CA . PHE A 1 295 ? 25.043 2.529 -0.519 1.00 18.95 295 PHE A CA 1
ATOM 2196 C C . PHE A 1 295 ? 26.279 2.835 -1.377 1.00 19.82 295 PHE A C 1
ATOM 2197 O O . PHE A 1 295 ? 26.986 3.813 -1.140 1.00 19.04 295 PHE A O 1
ATOM 2205 N N . LYS A 1 296 ? 26.528 1.961 -2.348 1.00 20.96 296 LYS A N 1
ATOM 2206 C CA . LYS A 1 296 ? 27.635 2.095 -3.301 1.00 22.42 296 LYS A CA 1
ATOM 2207 C C . LYS A 1 296 ? 27.534 3.376 -4.105 1.00 22.46 296 LYS A C 1
ATOM 2208 O O . LYS A 1 296 ? 28.525 4.088 -4.268 1.00 22.49 296 LYS A O 1
ATOM 2214 N N . LYS A 1 297 ? 26.341 3.647 -4.621 1.00 22.97 297 LYS A N 1
ATOM 2215 C CA . LYS A 1 297 ? 26.111 4.824 -5.456 1.00 24.08 297 LYS A CA 1
ATOM 2216 C C . LYS A 1 297 ? 26.321 6.106 -4.671 1.00 24.01 297 LYS A C 1
ATOM 2217 O O . LYS A 1 297 ? 26.934 7.043 -5.176 1.00 24.31 297 LYS A O 1
ATOM 2223 N N . MET A 1 298 ? 25.843 6.138 -3.426 1.00 23.48 298 MET A N 1
ATOM 2224 C CA . MET A 1 298 ? 25.843 7.357 -2.627 1.00 23.44 298 MET A CA 1
ATOM 2225 C C . MET A 1 298 ? 27.211 7.648 -2.019 1.00 23.01 298 MET A C 1
ATOM 2226 O O . MET A 1 298 ? 27.606 8.802 -1.930 1.00 23.33 298 MET A O 1
ATOM 2231 N N . TYR A 1 299 ? 27.937 6.609 -1.622 1.00 22.30 299 TYR A N 1
ATOM 2232 C CA . TYR A 1 299 ? 29.149 6.774 -0.823 1.00 22.24 299 TYR A CA 1
ATOM 2233 C C . TYR A 1 299 ? 30.455 6.340 -1.507 1.00 22.18 299 TYR A C 1
ATOM 2234 O O . TYR A 1 299 ? 31.525 6.531 -0.937 1.00 21.61 299 TYR A O 1
ATOM 2243 N N . GLY A 1 300 ? 30.362 5.753 -2.699 1.00 22.47 300 GLY A N 1
ATOM 2244 C CA . GLY A 1 300 ? 31.529 5.312 -3.454 1.00 22.76 300 GLY A CA 1
ATOM 2245 C C . GLY A 1 300 ? 32.318 4.175 -2.814 1.00 22.97 300 GLY A C 1
ATOM 2246 O O . GLY A 1 300 ? 33.512 4.008 -3.077 1.00 23.84 300 GLY A O 1
ATOM 2247 N N . LYS A 1 301 ? 31.656 3.411 -1.955 1.00 22.23 301 LYS A N 1
ATOM 2248 C CA . LYS A 1 301 ? 32.232 2.218 -1.343 1.00 22.07 301 LYS A CA 1
ATOM 2249 C C . LYS A 1 301 ? 31.102 1.268 -0.949 1.00 21.00 301 LYS A C 1
ATOM 2250 O O . LYS A 1 301 ? 29.951 1.693 -0.827 1.00 19.91 301 LYS A O 1
ATOM 2256 N N . THR A 1 302 ? 31.423 -0.008 -0.756 1.00 19.25 302 THR A N 1
ATOM 2257 C CA . THR A 1 302 ? 30.402 -1.002 -0.408 1.00 18.50 302 THR A CA 1
ATOM 2258 C C . THR A 1 302 ? 30.042 -0.992 1.085 1.00 17.34 302 THR A C 1
ATOM 2259 O O . THR A 1 302 ? 30.836 -0.596 1.929 1.00 15.70 302 THR A O 1
ATOM 2263 N N . LEU A 1 303 ? 28.828 -1.444 1.385 1.00 17.33 303 LEU A N 1
ATOM 2264 C CA . LEU A 1 303 ? 28.367 -1.645 2.745 1.00 17.28 303 LEU A CA 1
ATOM 2265 C C . LEU A 1 303 ? 29.334 -2.559 3.525 1.00 17.37 303 LEU A C 1
ATOM 2266 O O . LEU A 1 303 ? 29.715 -2.265 4.654 1.00 16.91 303 LEU A O 1
ATOM 2271 N N . SER A 1 304 ? 29.731 -3.656 2.894 1.00 17.82 304 SER A N 1
ATOM 2272 C CA . SER A 1 304 ? 30.640 -4.637 3.503 1.00 17.94 304 SER A CA 1
ATOM 2273 C C . SER A 1 304 ? 31.993 -4.052 3.902 1.00 18.31 304 SER A C 1
ATOM 2274 O O . SER A 1 304 ? 32.533 -4.415 4.935 1.00 17.65 304 SER A O 1
ATOM 2277 N N . SER A 1 305 ? 32.524 -3.118 3.112 1.00 18.77 305 SER A N 1
ATOM 2278 C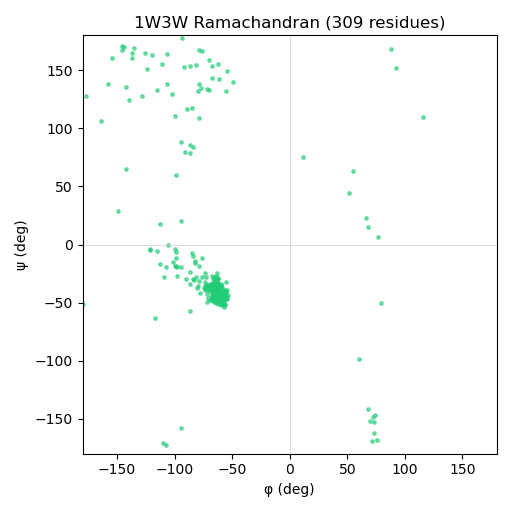 CA . SER A 1 305 ? 33.824 -2.526 3.420 1.00 19.07 305 SER A CA 1
ATOM 2279 C C . SER A 1 305 ? 33.757 -1.723 4.718 1.00 19.21 305 SER A C 1
ATOM 2280 O O . SER A 1 305 ? 34.710 -1.733 5.517 1.00 18.64 305 SER A O 1
ATOM 2283 N N . MET A 1 306 ? 32.635 -1.046 4.946 1.00 19.45 306 MET A N 1
ATOM 2284 C CA . MET A 1 306 ? 32.466 -0.312 6.186 1.00 19.73 306 MET A CA 1
ATOM 2285 C C . MET A 1 306 ? 32.234 -1.236 7.364 1.00 19.32 306 MET A C 1
ATOM 2286 O O . MET A 1 306 ? 32.757 -1.004 8.453 1.00 19.10 306 MET A O 1
ATOM 2291 N N . ILE A 1 307 ? 31.473 -2.300 7.152 1.00 19.24 307 ILE A N 1
ATOM 2292 C CA . ILE A 1 307 ? 31.294 -3.309 8.185 1.00 19.48 307 ILE A CA 1
ATOM 2293 C C . ILE A 1 307 ? 32.651 -3.932 8.583 1.00 20.60 307 ILE A C 1
ATOM 2294 O O . ILE A 1 307 ? 32.928 -4.110 9.761 1.00 20.60 307 ILE A O 1
ATOM 2299 N N . MET A 1 308 ? 33.492 -4.250 7.607 1.00 22.19 308 MET A N 1
ATOM 2300 C CA . MET A 1 308 ? 34.829 -4.813 7.878 1.00 24.24 308 MET A CA 1
ATOM 2301 C C . MET A 1 308 ? 35.724 -3.869 8.688 1.00 25.40 308 MET A C 1
ATOM 2302 O O . MET A 1 308 ? 36.483 -4.304 9.564 1.00 26.32 308 MET A O 1
ATOM 2307 N N . GLU A 1 309 ? 35.603 -2.579 8.415 1.00 26.76 309 GLU A N 1
ATOM 2308 C CA . GLU A 1 309 ? 36.384 -1.559 9.103 1.00 27.97 309 GLU A CA 1
ATOM 2309 C C . GLU A 1 309 ? 35.922 -1.345 10.536 1.00 27.84 309 GLU A C 1
ATOM 2310 O O . GLU A 1 309 ? 36.748 -1.108 11.414 1.00 28.31 309 GLU A O 1
ATOM 2316 N N . ASP A 1 310 ? 34.612 -1.460 10.770 1.00 27.60 310 ASP A N 1
ATOM 2317 C CA . ASP A 1 310 ? 33.986 -1.089 12.044 1.00 27.63 310 ASP A CA 1
ATOM 2318 C C . ASP A 1 310 ? 33.711 -2.227 13.032 1.00 26.86 310 ASP A C 1
ATOM 2319 O O . ASP A 1 310 ? 33.500 -1.975 14.208 1.00 27.19 310 ASP A O 1
ATOM 2324 N N . THR A 1 311 ? 33.669 -3.464 12.564 1.00 25.50 311 THR A N 1
ATOM 2325 C CA . THR A 1 311 ? 33.299 -4.573 13.425 1.00 25.12 311 THR A CA 1
ATOM 2326 C C . THR A 1 311 ? 34.378 -5.629 13.383 1.00 24.70 311 THR A C 1
ATOM 2327 O O . THR A 1 311 ? 35.215 -5.626 12.495 1.00 25.40 311 THR A O 1
ATOM 2331 N N . SER A 1 312 ? 34.337 -6.546 14.339 1.00 24.64 312 SER A N 1
ATOM 2332 C CA . SER A 1 312 ? 35.290 -7.651 14.388 1.00 24.85 312 SER A CA 1
ATOM 2333 C C . SER A 1 312 ? 34.666 -8.954 14.887 1.00 24.39 312 SER A C 1
ATOM 2334 O O . SER A 1 312 ? 33.515 -8.988 15.350 1.00 24.18 312 SER A O 1
ATOM 2337 N N . GLY A 1 313 ? 35.436 -10.031 14.749 1.00 23.47 313 GLY A N 1
ATOM 2338 C CA . GLY A 1 313 ? 35.112 -11.308 15.361 1.00 23.07 313 GLY A CA 1
ATOM 2339 C C . GLY A 1 313 ? 33.956 -12.048 14.708 1.00 22.36 313 GLY A C 1
ATOM 2340 O O . GLY A 1 313 ? 33.676 -11.897 13.517 1.00 21.69 313 GLY A O 1
ATOM 2341 N N . ASP A 1 314 ? 33.284 -12.855 15.513 1.00 21.39 314 ASP A N 1
ATOM 2342 C CA . ASP A 1 314 ? 32.127 -13.618 15.057 1.00 21.04 314 ASP A CA 1
ATOM 2343 C C . ASP A 1 314 ? 30.959 -12.705 14.643 1.00 19.89 314 ASP A C 1
ATOM 2344 O O . ASP A 1 314 ? 30.216 -13.029 13.736 1.00 19.73 314 ASP A O 1
ATOM 2349 N N . TYR A 1 315 ? 30.812 -11.578 15.326 1.00 19.01 315 TYR A N 1
ATOM 2350 C CA . TYR A 1 315 ? 29.819 -10.568 14.985 1.00 18.49 315 TYR A CA 1
ATOM 2351 C C . TYR A 1 315 ? 30.004 -10.098 13.547 1.00 18.50 315 TYR A C 1
ATOM 2352 O O . TYR A 1 315 ? 29.082 -10.160 12.747 1.00 17.83 315 TYR A O 1
ATOM 2361 N N . LYS A 1 316 ? 31.214 -9.666 13.218 1.00 18.57 316 LYS A N 1
ATOM 2362 C CA . LYS A 1 316 ? 31.554 -9.271 11.854 1.00 19.17 316 LYS A CA 1
ATOM 2363 C C . LYS A 1 316 ? 31.252 -10.351 10.835 1.00 18.77 316 LYS A C 1
ATOM 2364 O O . LYS A 1 316 ? 30.672 -10.077 9.794 1.00 18.01 316 LYS A O 1
ATOM 2370 N N . ASN A 1 317 ? 31.651 -11.579 11.126 1.00 18.19 317 ASN A N 1
ATOM 2371 C CA . ASN A 1 317 ? 31.502 -12.644 10.155 1.00 18.52 317 ASN A CA 1
ATOM 2372 C C . ASN A 1 317 ? 30.048 -13.010 9.931 1.00 17.44 317 ASN A C 1
ATOM 2373 O O . ASN A 1 317 ? 29.659 -13.335 8.816 1.00 17.33 317 ASN A O 1
ATOM 2378 N N . ALA A 1 318 ? 29.242 -12.920 10.983 1.00 16.44 318 ALA A N 1
ATOM 2379 C CA . ALA A 1 318 ? 27.816 -13.136 10.869 1.00 15.92 318 ALA A CA 1
ATOM 2380 C C . ALA A 1 318 ? 27.173 -12.018 10.039 1.00 15.75 318 ALA A C 1
ATOM 2381 O O . ALA A 1 318 ? 26.326 -12.287 9.204 1.00 16.33 318 ALA A O 1
ATOM 2383 N N . LEU A 1 319 ? 27.556 -10.767 10.270 1.00 15.74 319 LEU A N 1
ATOM 2384 C CA . LEU A 1 319 ? 26.991 -9.654 9.493 1.00 16.16 319 LEU A CA 1
ATOM 2385 C C . LEU A 1 319 ? 27.304 -9.816 8.015 1.00 16.61 319 LEU A C 1
ATOM 2386 O O . LEU A 1 319 ? 26.427 -9.631 7.164 1.00 16.35 319 LEU A O 1
ATOM 2391 N N . LEU A 1 320 ? 28.548 -10.181 7.709 1.00 16.67 320 LEU A N 1
ATOM 2392 C CA . LEU A 1 320 ? 28.971 -10.337 6.320 1.00 17.27 320 LEU A CA 1
ATOM 2393 C C . LEU A 1 320 ? 28.278 -11.517 5.654 1.00 17.42 320 LEU A C 1
ATOM 2394 O O . LEU A 1 320 ? 27.973 -11.452 4.483 1.00 17.73 320 LEU A O 1
ATOM 2399 N N . SER A 1 321 ? 28.008 -12.584 6.406 1.00 18.30 321 SER A N 1
ATOM 2400 C CA . SER A 1 321 ? 27.287 -13.748 5.884 1.00 18.58 321 SER A CA 1
ATOM 2401 C C . SER A 1 321 ? 25.865 -13.351 5.479 1.00 18.94 321 SER A C 1
ATOM 2402 O O . SER A 1 321 ? 25.375 -13.760 4.428 1.00 17.63 321 SER A O 1
ATOM 2405 N N . LEU A 1 322 ? 25.230 -12.507 6.296 1.00 19.30 322 LEU A N 1
ATOM 2406 C CA . LEU A 1 322 ? 23.883 -12.001 6.027 1.00 19.71 322 LEU A CA 1
ATOM 2407 C C . LEU A 1 322 ? 23.840 -11.086 4.819 1.00 19.73 322 LEU A C 1
ATOM 2408 O O . LEU A 1 322 ? 22.958 -11.195 3.982 1.00 20.20 322 LEU A O 1
ATOM 2413 N N . VAL A 1 323 ? 24.801 -10.173 4.739 1.00 19.69 323 VAL A N 1
ATOM 2414 C CA . VAL A 1 323 ? 24.872 -9.207 3.649 1.00 19.46 323 VAL A CA 1
ATOM 2415 C C . VAL A 1 323 ? 25.126 -9.917 2.318 1.00 19.66 323 VAL A C 1
ATOM 2416 O O . VAL A 1 323 ? 24.594 -9.520 1.292 1.00 19.10 323 VAL A O 1
ATOM 2420 N N . GLY A 1 324 ? 25.940 -10.966 2.348 1.00 20.39 324 GLY A N 1
ATOM 2421 C CA . GLY A 1 324 ? 26.275 -11.730 1.158 1.00 21.03 324 GLY A CA 1
ATOM 2422 C C . GLY A 1 324 ? 27.275 -11.029 0.253 1.00 21.31 324 GLY A C 1
ATOM 2423 O O . GLY A 1 324 ? 27.889 -10.025 0.626 1.00 21.16 324 GLY A O 1
ATOM 2424 N N . SER A 1 325 ? 27.438 -11.562 -0.951 1.00 21.78 325 SER A N 1
ATOM 2425 C CA . SER A 1 325 ? 28.409 -11.012 -1.893 1.00 22.51 325 SER A CA 1
ATOM 2426 C C . SER A 1 325 ? 28.162 -9.514 -2.134 1.00 22.03 325 SER A C 1
ATOM 2427 O O . SER A 1 325 ? 27.045 -9.086 -2.369 1.00 21.70 325 SER A O 1
ATOM 2430 N N . ASP A 1 326 ? 29.231 -8.728 -2.062 1.00 21.99 326 ASP A N 1
ATOM 2431 C CA . ASP A 1 326 ? 29.133 -7.284 -2.138 1.00 22.11 326 ASP A CA 1
ATOM 2432 C C . ASP A 1 326 ? 30.317 -6.704 -2.929 1.00 22.97 326 ASP A C 1
ATOM 2433 O O . ASP A 1 326 ? 31.149 -5.985 -2.364 1.00 23.04 326 ASP A O 1
ATOM 2438 N N . PRO A 1 327 ? 30.408 -7.021 -4.226 1.00 23.68 327 PRO A N 1
ATOM 2439 C CA . PRO A 1 327 ? 31.528 -6.544 -5.039 1.00 24.22 327 PRO A CA 1
ATOM 2440 C C . PRO A 1 327 ? 31.475 -5.039 -5.275 1.00 24.54 327 PRO A C 1
ATOM 2441 O O . PRO A 1 327 ? 30.377 -4.486 -5.443 1.00 24.48 327 PRO A O 1
#

Secondary structure (DSSP, 8-state):
-TTS---HHHHHHHHHHHSSSS--HHHHHHHHTTS-HHHHHHHHHHHHHHHSS-HHHHHHHH--HHHHHHHHHHHSPTTHHHHHHHHHHHHSSS--HHHHHHHHHHS-HHHHHHHHHHHHHHHSS-HHHHHHHH--HHHHHHHHHHHS-------S---HHHHHHHHHHHHHHHH-SSS--HHHHHHHHHHS-HHHHHHHHHHHHHHHSS-HHHHHHHH--HHHHHHHHHHHHHHH-HHHHHHHHHHHHHSSSS--HHHHHHHHHHHTTTTHHHHHHHHHHHHSS-HHHHHHHH--HHHHHHHHHHH----

Solvent-accessible surface area: 15235 Å² total; per-residue (Å²): 134,81,115,169,41,93,24,69,74,12,0,90,52,0,75,143,6,12,132,64,188,53,44,81,56,87,18,0,3,79,9,0,11,117,72,40,18,92,3,7,57,70,0,22,166,10,6,105,90,83,50,61,137,49,1,26,101,28,0,80,93,78,14,91,54,98,16,33,102,0,0,8,6,0,7,38,38,74,78,104,6,11,0,43,30,0,47,34,2,24,140,49,194,55,44,108,55,21,14,0,3,1,0,2,16,5,17,74,31,64,37,4,120,62,0,46,116,6,2,102,127,58,67,70,38,35,3,34,111,40,0,85,94,60,10,93,53,102,13,27,136,0,0,23,24,13,6,96,23,16,115,53,102,73,71,98,185,28,76,85,75,72,0,86,92,3,0,80,34,0,73,56,4,14,103,101,178,245,44,31,52,23,70,75,1,2,50,0,4,2,40,66,17,40,48,13,4,74,91,0,12,112,48,5,85,97,44,20,136,90,31,1,50,69,0,0,121,78,38,10,151,51,32,18,39,71,1,0,23,9,11,0,71,19,22,85,58,46,52,28,13,0,0,39,53,0,30,141,6,2,114,52,115,57,37,111,6,7,8,0,8,3,0,0,14,19,8,31,105,104,3,12,106,76,0,33,56,45,0,90,165,78,50,73,100,20,0,14,48,15,0,111,150,41,12,83,45,54,12,50,66,0,0,41,22,24,6,30,95,25,132

GO terms:
  GO:0005515 protein binding (F, IPI)
  GO:0031012 extracellular matrix (C, HDA)
  GO:0051015 actin filament binding (F, IDA)
  GO:0031902 late endosome membrane (C, IDA)
  GO:0005509 calcium ion binding (F, IDA)
  GO:0005544 calcium-dependent phospholipid binding (F, IDA)
  GO:0005546 phosphatidylinositol-4,5-bisphosphate binding (F, IDA)
  GO:0005547 phosphatidylinositol-3,4,5-trisphosphate binding (F, IDA)
  GO:0005829 cytosol (C, IDA)
  GO:0005886 plasma membrane (C, IDA)
  GO:0043325 phosphatidylinositol-3,4-bisphosphate binding (F, IDA)
  GO:0019834 phospholipase A2 inhibitor activity (F, IDA)
  GO:0016197 endosomal transport (P, IMP)
  GO:0007032 endosome organization (P, IMP)

Organism: Homo sapiens (NCBI:txid9606)

B-factor: mean 24.97, std 9.6, range [11.09, 68.65]

Nearest PDB structures (foldseek):
  1w45-assembly1_A  TM=9.879E-01  e=6.217E-38  Homo sapiens
  7qql-assembly3_B  TM=9.686E-01  e=1.352E-24  Homo sapiens
  7pc9-assembly1_B  TM=9.687E-01  e=1.977E-24  Homo sapiens
  5n7f-assembly2_B  TM=9.667E-01  e=1.895E-24  Homo sapiens
  7qql-assembly1_C  TM=9.536E-01  e=4.228E-24  Homo sapiens

Foldseek 3Di:
DVPDDDLQVLLVLCCVQQPDPHHNLVSLLVRLLPDAQVSLQVNQVNNCVVPVDGPLVSLCVRDDDLSSVLSSLSNDDQLLSLLVQCCVQQVDDHHVLVSLLLVLQQDALVSLVSNQVSNCVVPVDGSLVSLCVRDDDVSNVLSSLSNPCLHDVDDLDADLVVLLVLLVQQLVQLPDDPARPLVSLSCCLRNYHLNSVVSSQVNNCVVNVDGPLVSLVVRDDDSSSVSSVSNVVSSVPSLLSLLVQLCVQQPDPAGVSVSNSCSLSNCLPPQLVSNQVSNCVVPVDGSLVSLVVHDDDSSSVSSDSSSDDRD